Protein AF-A0A1F5YL08-F1 (afdb_monomer_lite)

Secondary structure (DSSP, 8-state):
-EEE-TTT--EEE--GGGGTTS-EEEE-TTT-PEEEEPPP-----------------------------------------------------PPP---PPP-------HHHHHHHHHHHHHHHHHHHHHHHHHHHHHHHHTS-HHHHHHHHHHHHHHHT-TT----TTEEEEEETTT--EEEEETT--PPPTTS-S-PPEEEHHHHHHHHHHHT-

InterPro domains:
  IPR011723 Zinc finger/thioredoxin putative [PF13717] (1-34)
  IPR011723 Zinc finger/thioredoxin putative [TIGR02098] (1-33)

pLDDT: mean 75.77, std 18.95, range [38.88, 97.62]

Radius of gyration: 29.42 Å; chains: 1; bounding box: 61×64×84 Å

Sequence (216 aa):
MVITCQSCGTRFQIRDELLAGGPKRTKCKKCGEILVIKPPESNDTPGGAAKATSGAAAKETVKAAAESADVKSRKTAPTAPAAAEKPAESAGKPAPAEQPAAAADTAATEEDAEDIQAKLEKRRLQMEDEISGRLNKAALETLDFEVLGELAQKIKSIEDNPEFQPEPSTQLFACIKCLAIYSLFTEDPRQCANCPGDVALVKGDDILKQFGMFNR

Foldseek 3Di:
DWDADPPPRDIDDDDCVVCVPAWDWDADPPPRDIDIDGPDPPPPDDDDDDDDDDDDDDDDDDDDDDDDDDDDDDDDDDDDDDDDDDDDDDPDDDDDDPPDDDDDDDPPDPVNVVVVVVVVVVVVVVVVVVVLVVVLVVLVVPDDPVLLVVLLVVVVVLVPDPVDDQDPQWFWWAFSPPRDIDTDGPVDQDDDPVDPDPGDIHTSVVSNVVNVVVVD

Organism: NCBI:txid1817867

Structure (mmCIF, N/CA/C/O backbone):
data_AF-A0A1F5YL08-F1
#
_entry.id   AF-A0A1F5YL08-F1
#
loop_
_atom_site.group_PDB
_atom_site.id
_atom_site.type_symbol
_atom_site.label_atom_id
_atom_site.label_alt_id
_atom_site.label_comp_id
_atom_site.label_asym_id
_atom_site.label_entity_id
_atom_site.label_seq_id
_atom_site.pdbx_PDB_ins_code
_atom_site.Cartn_x
_atom_site.Cartn_y
_atom_site.Cartn_z
_atom_site.occupancy
_atom_site.B_iso_or_equiv
_atom_site.auth_seq_id
_atom_site.auth_comp_id
_atom_site.auth_asym_id
_atom_site.auth_atom_id
_atom_site.pdbx_PDB_model_num
ATOM 1 N N . MET A 1 1 ? -20.960 -30.677 15.231 1.00 85.56 1 MET A N 1
ATOM 2 C CA . MET A 1 1 ? -21.083 -29.385 15.977 1.00 85.56 1 MET A CA 1
ATOM 3 C C . MET A 1 1 ? -21.925 -28.303 15.256 1.00 85.56 1 MET A C 1
ATOM 5 O O . MET A 1 1 ? -22.197 -28.451 14.066 1.00 85.56 1 MET A O 1
ATOM 9 N N . VAL A 1 2 ? -22.337 -27.214 15.939 1.00 90.38 2 VAL A N 1
ATOM 10 C CA . VAL A 1 2 ? -23.077 -26.061 15.350 1.00 90.38 2 VAL A CA 1
ATOM 11 C C . VAL A 1 2 ? -22.198 -24.806 15.339 1.00 90.38 2 VAL A C 1
ATOM 13 O O . VAL A 1 2 ? -21.676 -24.425 16.381 1.00 90.38 2 VAL A O 1
ATOM 16 N N . ILE A 1 3 ? -22.065 -24.145 14.185 1.00 91.06 3 ILE A N 1
ATOM 17 C CA . ILE A 1 3 ? -21.307 -22.888 14.034 1.00 91.06 3 ILE A CA 1
ATOM 18 C C . ILE A 1 3 ? -22.237 -21.772 13.565 1.00 91.06 3 ILE A C 1
ATOM 20 O O . ILE A 1 3 ? -23.113 -21.999 12.727 1.00 91.06 3 ILE A O 1
ATOM 24 N N . THR A 1 4 ? -22.020 -20.560 14.075 1.00 95.00 4 THR A N 1
ATOM 25 C CA . THR A 1 4 ? -22.733 -19.348 13.653 1.00 95.00 4 THR A CA 1
ATOM 26 C C . THR A 1 4 ? -21.809 -18.469 12.809 1.00 95.00 4 THR A C 1
ATOM 28 O O . THR A 1 4 ? -20.672 -18.217 13.198 1.00 95.00 4 THR A O 1
ATOM 31 N N . CYS A 1 5 ? -22.273 -18.004 11.646 1.00 95.62 5 CYS A N 1
ATOM 32 C CA . CYS A 1 5 ? -21.530 -17.029 10.843 1.00 95.62 5 CYS A CA 1
ATOM 33 C C . CYS A 1 5 ? -21.529 -15.657 11.531 1.00 95.62 5 CYS A C 1
ATOM 35 O O . CYS A 1 5 ? -22.599 -15.135 11.836 1.00 95.62 5 CYS A O 1
ATOM 37 N N . GLN A 1 6 ? -20.342 -15.072 11.712 1.00 93.94 6 GLN A N 1
ATOM 38 C CA . GLN A 1 6 ? -20.145 -13.756 12.337 1.00 93.94 6 GLN A CA 1
ATOM 39 C C . GLN A 1 6 ? -20.866 -12.629 11.578 1.00 93.94 6 GLN A C 1
ATOM 41 O O . GLN A 1 6 ? -21.405 -11.718 12.192 1.00 93.94 6 GLN A O 1
ATOM 46 N N . SER A 1 7 ? -20.936 -12.714 10.248 1.00 94.62 7 SER A N 1
ATOM 47 C CA . SER A 1 7 ? -21.435 -11.615 9.411 1.00 94.62 7 SER A CA 1
ATOM 48 C C . SER A 1 7 ? -22.952 -11.584 9.262 1.00 94.62 7 SER A C 1
ATOM 50 O O . SER A 1 7 ? -23.546 -10.518 9.186 1.00 94.62 7 SER A O 1
ATOM 52 N N . CYS A 1 8 ? -23.604 -12.750 9.192 1.00 96.06 8 CYS A N 1
ATOM 53 C CA . CYS A 1 8 ? -25.052 -12.838 8.933 1.00 96.06 8 CYS A CA 1
ATOM 54 C C . CYS A 1 8 ? -25.843 -13.599 10.006 1.00 96.06 8 CYS A C 1
ATOM 56 O O . CYS A 1 8 ? -27.040 -13.830 9.832 1.00 96.06 8 CYS A O 1
ATOM 58 N N . GLY A 1 9 ? -25.185 -14.078 11.066 1.00 95.25 9 GLY A N 1
ATOM 59 C CA . GLY A 1 9 ? -25.823 -14.793 12.177 1.00 95.25 9 GLY A CA 1
ATOM 60 C C . GLY A 1 9 ? -26.428 -16.154 11.816 1.00 95.25 9 GLY A C 1
ATOM 61 O O . GLY A 1 9 ? -27.103 -16.774 12.637 1.00 95.25 9 GLY A O 1
ATOM 62 N N . THR A 1 10 ? -26.222 -16.648 10.593 1.00 96.69 10 THR A N 1
ATOM 63 C CA . THR A 1 10 ? -26.810 -17.925 10.172 1.00 96.69 10 THR A CA 1
ATOM 64 C C . THR A 1 10 ? -26.086 -19.085 10.851 1.00 96.69 10 THR A C 1
ATOM 66 O O . THR A 1 10 ? -24.855 -19.122 10.885 1.00 96.69 10 THR A O 1
ATOM 69 N N . ARG A 1 11 ? -26.864 -20.027 11.394 1.00 95.56 11 ARG A N 1
ATOM 70 C CA . ARG A 1 11 ? -26.374 -21.231 12.075 1.00 95.56 11 ARG A CA 1
ATOM 71 C C . ARG A 1 11 ? -26.322 -22.404 11.101 1.00 95.56 11 ARG A C 1
ATOM 73 O O . ARG A 1 11 ? -27.285 -22.639 10.374 1.00 95.56 11 ARG A O 1
ATOM 80 N N . PHE A 1 12 ? -25.227 -23.157 11.120 1.00 91.94 12 PHE A N 1
ATOM 81 C CA . PHE A 1 12 ? -25.046 -24.351 10.293 1.00 91.94 12 PHE A CA 1
ATOM 82 C C . PHE A 1 12 ? -24.551 -25.513 11.151 1.00 91.94 12 PHE A C 1
ATOM 84 O O . PHE A 1 12 ? -23.697 -25.330 12.020 1.00 91.94 12 PHE A O 1
ATOM 91 N N . GLN A 1 13 ? -25.063 -26.715 10.888 1.00 91.75 13 GLN A N 1
ATOM 92 C CA . GLN A 1 13 ? -24.500 -27.948 11.431 1.00 91.75 13 GLN A CA 1
ATOM 93 C C . GLN A 1 13 ? -23.388 -28.457 10.521 1.00 91.75 13 GLN A C 1
ATOM 95 O O . GLN A 1 13 ? -23.572 -28.590 9.311 1.00 91.75 13 GLN A O 1
ATOM 100 N N . ILE A 1 14 ? -22.246 -28.768 11.123 1.00 88.69 14 ILE A N 1
ATOM 101 C CA . ILE A 1 14 ? -21.106 -29.385 10.451 1.00 88.69 14 ILE A CA 1
ATOM 102 C C . ILE A 1 14 ? -20.873 -30.739 11.105 1.00 88.69 14 ILE A C 1
ATOM 104 O O . ILE A 1 14 ? -20.869 -30.843 12.336 1.00 88.69 14 ILE A O 1
ATOM 108 N N . ARG A 1 15 ? -20.728 -31.774 10.271 1.00 88.44 15 ARG A N 1
ATOM 109 C CA . ARG A 1 15 ? -20.389 -33.121 10.736 1.00 88.44 15 ARG A CA 1
ATOM 110 C C . ARG A 1 15 ? -18.938 -33.127 11.191 1.00 88.44 15 ARG A C 1
ATOM 112 O O . ARG A 1 15 ? -18.078 -32.626 10.470 1.00 88.44 15 ARG A O 1
ATOM 119 N N . ASP A 1 16 ? -18.674 -33.699 12.355 1.00 83.06 16 ASP A N 1
ATOM 120 C CA . ASP A 1 16 ? -17.342 -33.674 12.965 1.00 83.06 16 ASP A CA 1
ATOM 121 C C . ASP A 1 16 ? -16.317 -34.486 12.142 1.00 83.06 16 ASP A C 1
ATOM 123 O O . ASP A 1 16 ? -15.145 -34.129 12.079 1.00 83.06 16 ASP A O 1
ATOM 127 N N . GLU A 1 17 ? -16.783 -35.462 11.356 1.00 83.25 17 GLU A N 1
ATOM 128 C CA . GLU A 1 17 ? -16.001 -36.188 10.338 1.00 83.25 17 GLU A CA 1
ATOM 129 C C . GLU A 1 17 ? -15.316 -35.256 9.324 1.00 83.25 17 GLU A C 1
ATOM 131 O O . GLU A 1 17 ? -14.200 -35.511 8.872 1.00 83.25 17 GLU A O 1
ATOM 136 N N . LEU A 1 18 ? -15.954 -34.130 8.977 1.00 79.81 18 LEU A N 1
ATOM 137 C CA . LEU A 1 18 ? -15.372 -33.156 8.054 1.00 79.81 18 LEU A CA 1
ATOM 138 C C . LEU A 1 18 ? -14.224 -32.373 8.693 1.00 79.81 18 LEU A C 1
ATOM 140 O O . LEU A 1 18 ? -13.496 -31.718 7.957 1.00 79.81 18 LEU A O 1
ATOM 144 N N . LEU A 1 19 ? -14.037 -32.421 10.010 1.00 82.06 19 LEU A N 1
ATOM 145 C CA . LEU A 1 19 ? -13.031 -31.648 10.745 1.00 82.06 19 LEU A CA 1
ATOM 146 C C . LEU A 1 19 ? -11.828 -32.492 11.188 1.00 82.06 19 LEU A C 1
ATOM 148 O O . LEU A 1 19 ? -10.878 -31.943 11.738 1.00 82.06 19 LEU A O 1
ATOM 152 N N . ALA A 1 20 ? -11.825 -33.794 10.886 1.00 75.44 20 ALA A N 1
ATOM 153 C CA . ALA A 1 20 ? -10.812 -34.766 11.307 1.00 75.44 20 ALA A CA 1
ATOM 154 C C . ALA A 1 20 ? -9.418 -34.614 10.643 1.00 75.44 20 ALA A C 1
ATOM 156 O O . ALA A 1 20 ? -8.677 -35.578 10.520 1.00 75.44 20 ALA A O 1
ATOM 157 N N . GLY A 1 21 ? -9.034 -33.417 10.197 1.00 81.38 21 GLY A N 1
ATOM 158 C CA . GLY A 1 21 ? -7.764 -33.176 9.497 1.00 81.38 21 GLY A CA 1
ATOM 159 C C . GLY A 1 21 ? -7.174 -31.790 9.742 1.00 81.38 21 GLY A C 1
ATOM 160 O O . GLY A 1 21 ? -6.443 -31.283 8.897 1.00 81.38 21 GLY A O 1
ATOM 161 N N . GLY A 1 22 ? -7.532 -31.153 10.860 1.00 85.19 22 GLY A N 1
ATOM 162 C CA . GLY A 1 22 ? -7.060 -29.816 11.215 1.00 85.19 22 GLY A CA 1
ATOM 163 C C . GLY A 1 22 ? -7.997 -28.683 10.769 1.00 85.19 22 GLY A C 1
ATOM 164 O O . GLY A 1 22 ? -9.177 -28.913 10.484 1.00 85.19 22 GLY A O 1
ATOM 165 N N . PRO A 1 23 ? -7.508 -27.430 10.762 1.00 85.88 23 PRO A N 1
ATOM 166 C CA . PRO A 1 23 ? -8.339 -26.262 10.509 1.00 85.88 23 PRO A CA 1
ATOM 167 C C . PRO A 1 23 ? -8.852 -26.247 9.065 1.00 85.88 23 PRO A C 1
ATOM 169 O O . PRO A 1 23 ? -8.071 -26.276 8.114 1.00 85.88 23 PRO A O 1
ATOM 172 N N . LYS A 1 24 ? -10.174 -26.143 8.890 1.00 89.31 24 LYS A N 1
ATOM 173 C CA . LYS A 1 24 ? -10.802 -26.051 7.563 1.00 89.31 24 LYS A CA 1
ATOM 174 C C . LYS A 1 24 ? -11.412 -24.684 7.308 1.00 89.31 24 LYS A C 1
ATOM 176 O O . LYS A 1 24 ? -11.990 -24.057 8.193 1.00 89.31 24 LYS A O 1
ATOM 181 N N . ARG A 1 25 ? -11.311 -24.244 6.053 1.00 91.75 25 ARG A N 1
ATOM 182 C CA . ARG A 1 25 ? -11.966 -23.037 5.542 1.00 91.75 25 ARG A CA 1
ATOM 183 C C . ARG A 1 25 ? -13.261 -23.439 4.843 1.00 91.75 25 ARG A C 1
ATOM 185 O O . ARG A 1 25 ? -13.238 -24.290 3.959 1.00 91.75 25 ARG A O 1
ATOM 192 N N . THR A 1 26 ? -14.380 -22.836 5.227 1.00 91.06 26 THR A N 1
ATOM 193 C CA . THR A 1 26 ? -15.681 -23.036 4.567 1.00 91.06 26 THR A CA 1
ATOM 194 C C . THR A 1 26 ? -16.312 -21.697 4.213 1.00 91.06 26 THR A C 1
ATOM 196 O O . THR A 1 26 ? -16.023 -20.695 4.859 1.00 91.06 26 THR A O 1
ATOM 199 N N . LYS A 1 27 ? -17.172 -21.657 3.192 1.00 94.31 27 LYS A N 1
ATOM 200 C CA . LYS A 1 27 ? -17.896 -2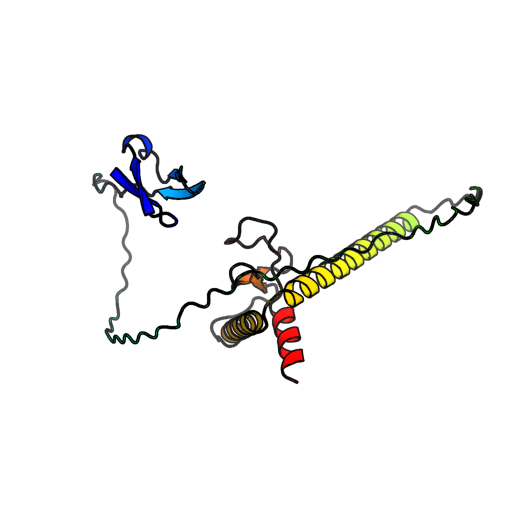0.440 2.796 1.00 94.31 27 LYS A CA 1
ATOM 201 C C . LYS A 1 27 ? -19.325 -20.464 3.329 1.00 94.31 27 LYS A C 1
ATOM 203 O O . LYS A 1 27 ? -20.029 -21.468 3.205 1.00 94.31 27 LYS A O 1
ATOM 208 N N . CYS A 1 28 ? -19.771 -19.345 3.890 1.00 95.62 28 CYS A N 1
ATOM 209 C CA . CYS A 1 28 ? -21.155 -19.159 4.302 1.00 95.62 28 CYS A CA 1
ATOM 210 C C . CYS A 1 28 ? -22.087 -19.207 3.083 1.00 95.62 28 CYS A C 1
ATOM 212 O O . CYS A 1 28 ? -21.929 -18.428 2.146 1.00 95.62 28 CYS A O 1
ATOM 214 N N . LYS A 1 29 ? -23.111 -20.069 3.112 1.00 93.12 29 LYS A N 1
ATOM 215 C CA . LYS A 1 29 ? -24.068 -20.199 1.997 1.00 93.12 29 LYS A CA 1
ATOM 216 C C . LYS A 1 29 ? -24.963 -18.971 1.788 1.00 93.12 29 LYS A C 1
ATOM 218 O O . LYS A 1 29 ? -25.530 -18.839 0.713 1.00 93.12 29 LYS A O 1
ATOM 223 N N . LYS A 1 30 ? -25.121 -18.106 2.800 1.00 95.81 30 LYS A N 1
ATOM 224 C CA . LYS A 1 30 ? -25.952 -16.895 2.691 1.00 95.81 30 LYS A CA 1
ATOM 225 C C . LYS A 1 30 ? -25.180 -15.666 2.219 1.00 95.81 30 LYS A C 1
ATOM 227 O O . LYS A 1 30 ? -25.650 -14.990 1.319 1.00 95.81 30 LYS A O 1
ATOM 232 N N . CYS A 1 31 ? -24.040 -15.359 2.839 1.00 95.56 31 CYS A N 1
ATOM 233 C CA . CYS A 1 31 ? -23.293 -14.124 2.567 1.00 95.56 31 CYS A CA 1
ATOM 234 C C . CYS A 1 31 ? -21.950 -14.338 1.853 1.00 95.56 31 CYS A C 1
ATOM 236 O O . CYS A 1 31 ? -21.297 -13.366 1.503 1.00 95.56 31 CYS A O 1
ATOM 238 N N . GLY A 1 32 ? -21.507 -15.583 1.647 1.00 94.75 32 GLY A N 1
ATOM 239 C CA . GLY A 1 32 ? -20.244 -15.885 0.961 1.00 94.75 32 GLY A CA 1
ATOM 240 C C . GLY A 1 32 ? -18.973 -15.723 1.805 1.00 94.75 32 GLY A C 1
ATOM 241 O O . GLY A 1 32 ? -17.900 -16.100 1.336 1.00 94.75 32 GLY A O 1
ATOM 242 N N . GLU A 1 33 ? -19.082 -15.233 3.043 1.00 94.88 33 GLU A N 1
ATOM 243 C CA . GLU A 1 33 ? -17.955 -15.046 3.970 1.00 94.88 33 GLU A CA 1
ATOM 244 C C . GLU A 1 33 ? -17.159 -16.346 4.187 1.00 94.88 33 GLU A C 1
ATOM 246 O O . GLU A 1 33 ? -17.748 -17.418 4.378 1.00 94.88 33 GLU A O 1
ATOM 251 N N . ILE A 1 34 ? -15.826 -16.254 4.200 1.00 93.88 34 ILE A N 1
ATOM 252 C CA . ILE A 1 34 ? -14.939 -17.388 4.487 1.00 93.88 34 ILE A CA 1
ATOM 253 C C . ILE A 1 34 ? -14.780 -17.529 6.006 1.00 93.88 34 ILE A C 1
ATOM 255 O O . ILE A 1 34 ? -14.220 -16.666 6.673 1.00 93.88 34 ILE A O 1
ATOM 259 N N . LEU A 1 35 ? -15.241 -18.653 6.548 1.00 91.75 35 LEU A N 1
ATOM 260 C CA . LEU A 1 35 ? -15.155 -19.018 7.959 1.00 91.75 35 LEU A CA 1
ATOM 261 C C . LEU A 1 35 ? -13.998 -20.003 8.158 1.00 91.75 35 LEU A C 1
ATOM 263 O O . LEU A 1 35 ? -13.944 -21.047 7.500 1.00 91.75 35 LEU A O 1
ATOM 267 N N . VAL A 1 36 ? -13.087 -19.690 9.082 1.00 91.38 36 VAL A N 1
ATOM 268 C CA . VAL A 1 36 ? -12.010 -20.597 9.503 1.00 91.38 36 VAL A CA 1
ATOM 269 C C . VAL A 1 36 ? -12.472 -21.357 10.739 1.00 91.38 36 VAL A C 1
ATOM 271 O O . VAL A 1 36 ? -12.679 -20.770 11.798 1.00 91.38 36 VAL A O 1
ATOM 274 N N . ILE A 1 37 ? -12.642 -22.666 10.599 1.00 89.69 37 ILE A N 1
ATOM 275 C CA . ILE A 1 37 ? -13.103 -23.541 11.671 1.00 89.69 37 ILE A CA 1
ATOM 276 C C . ILE A 1 37 ? -11.887 -24.244 12.254 1.00 89.69 37 ILE A C 1
ATOM 278 O O . ILE A 1 37 ? -11.258 -25.057 11.575 1.00 89.69 37 ILE A O 1
ATOM 282 N N . LYS A 1 38 ? -11.565 -23.937 13.511 1.00 85.19 38 LYS A N 1
ATOM 283 C CA . LYS A 1 38 ? -10.590 -24.704 14.286 1.00 85.19 38 LYS A CA 1
ATOM 284 C C . LYS A 1 38 ? -11.337 -25.839 14.995 1.00 85.19 38 LYS A C 1
ATOM 286 O O . LYS A 1 38 ? -12.283 -25.533 15.724 1.00 85.19 38 LYS A O 1
ATOM 291 N N . PRO A 1 39 ? -10.991 -27.118 14.754 1.00 79.81 39 PRO A N 1
ATOM 292 C CA . PRO A 1 39 ? -11.549 -28.201 15.550 1.00 79.81 39 PRO A CA 1
ATOM 293 C C . PRO A 1 39 ? -11.208 -27.959 17.029 1.00 79.81 39 PRO A C 1
ATOM 295 O O . PRO A 1 39 ? -10.120 -27.447 17.310 1.00 79.81 39 PRO A O 1
ATOM 298 N N . PRO A 1 40 ? -12.119 -28.268 17.967 1.00 71.62 40 PRO A N 1
ATOM 299 C CA . PRO A 1 40 ? -11.760 -28.275 19.377 1.00 71.62 40 PRO A CA 1
ATOM 300 C C . PRO A 1 40 ? -10.613 -29.270 19.556 1.00 71.62 40 PRO A C 1
ATOM 302 O O . PRO A 1 40 ? -10.689 -30.383 19.036 1.00 71.62 40 PRO A O 1
ATOM 305 N N . GLU A 1 41 ? -9.540 -28.853 20.228 1.00 68.81 41 GLU A N 1
ATOM 306 C CA . GLU A 1 41 ? -8.433 -29.745 20.563 1.00 68.81 41 GLU A CA 1
ATOM 307 C C . GLU A 1 41 ? -9.010 -30.891 21.396 1.00 68.81 41 GLU A C 1
ATOM 309 O O . GLU A 1 41 ? -9.398 -30.711 22.553 1.00 68.81 41 GLU A O 1
ATOM 314 N N . SER A 1 42 ? -9.163 -32.060 20.775 1.00 61.22 42 SER A N 1
ATOM 315 C CA . SER A 1 42 ? -9.524 -33.280 21.477 1.00 61.22 42 SER A CA 1
ATOM 316 C C . SER A 1 42 ? -8.371 -33.586 22.423 1.00 61.22 42 SER A C 1
ATOM 318 O O . SER A 1 42 ? -7.331 -34.080 21.994 1.00 61.22 42 SER A O 1
ATOM 320 N N . ASN A 1 43 ? -8.553 -33.249 23.699 1.00 56.38 43 ASN A N 1
ATOM 321 C CA . ASN A 1 43 ? -7.610 -33.450 24.805 1.00 56.38 43 ASN A CA 1
ATOM 322 C C . ASN A 1 43 ? -7.357 -34.937 25.142 1.00 56.38 43 ASN A C 1
ATOM 324 O O . ASN A 1 43 ? -6.874 -35.264 26.222 1.00 56.38 43 ASN A O 1
ATOM 328 N N . ASP A 1 44 ? -7.645 -35.853 24.222 1.00 56.94 44 ASP A N 1
ATOM 329 C CA . ASP A 1 44 ? -7.528 -37.293 24.408 1.00 56.94 44 ASP A CA 1
ATOM 330 C C . ASP A 1 44 ? -6.318 -37.838 23.645 1.00 56.94 44 ASP A C 1
ATOM 332 O O . ASP A 1 44 ? -6.441 -38.625 22.711 1.00 56.94 44 ASP A O 1
ATOM 336 N N . THR A 1 45 ? -5.111 -37.424 24.036 1.00 48.50 45 THR A N 1
ATOM 337 C CA . THR A 1 45 ? -3.925 -38.289 23.911 1.00 48.50 45 THR A CA 1
ATOM 338 C C . THR A 1 45 ? -2.903 -37.936 25.000 1.00 48.50 45 THR A C 1
ATOM 340 O O . THR A 1 45 ? -2.130 -36.990 24.843 1.00 48.50 45 THR A O 1
ATOM 343 N N . PRO A 1 46 ? -2.850 -38.684 26.117 1.00 50.50 46 PRO A N 1
ATOM 344 C CA . PRO A 1 46 ? -1.741 -38.604 27.051 1.00 50.50 46 PRO A CA 1
ATOM 345 C C . PRO A 1 46 ? -0.593 -39.447 26.489 1.00 50.50 46 PRO A C 1
ATOM 347 O O . PRO A 1 46 ? -0.623 -40.673 26.546 1.00 50.50 46 PRO A O 1
ATOM 350 N N . GLY A 1 47 ? 0.429 -38.810 25.925 1.00 50.88 47 GLY A N 1
ATOM 351 C CA . GLY A 1 47 ? 1.611 -39.552 25.499 1.00 50.88 47 GLY A CA 1
ATOM 352 C C . GLY A 1 47 ? 2.634 -38.713 24.760 1.00 50.88 47 GLY A C 1
ATOM 353 O O . GLY A 1 47 ? 2.533 -38.546 23.552 1.00 50.88 47 GLY A O 1
ATOM 354 N N . GLY A 1 48 ? 3.659 -38.252 25.478 1.00 45.94 48 GLY A N 1
ATOM 355 C CA . GLY A 1 48 ? 4.901 -37.799 24.851 1.00 45.94 48 GLY A CA 1
ATOM 356 C C . GLY A 1 48 ? 5.479 -36.535 25.462 1.00 45.94 48 GLY A C 1
ATOM 357 O O . GLY A 1 48 ? 5.342 -35.449 24.917 1.00 45.94 48 GLY A O 1
ATOM 358 N N . ALA A 1 49 ? 6.141 -36.705 26.602 1.00 47.72 49 ALA A N 1
ATOM 359 C CA . ALA A 1 49 ? 7.000 -35.724 27.246 1.00 47.72 49 ALA A CA 1
ATOM 360 C C . ALA A 1 49 ? 7.990 -35.042 26.279 1.00 47.72 49 ALA A C 1
ATOM 362 O O . ALA A 1 49 ? 8.637 -35.723 25.490 1.00 47.72 49 ALA A O 1
ATOM 363 N N . ALA A 1 50 ? 8.227 -33.737 26.451 1.00 45.97 50 ALA A N 1
ATOM 364 C CA . ALA A 1 50 ? 9.483 -33.263 27.040 1.00 45.97 50 ALA A CA 1
ATOM 365 C C . ALA A 1 50 ? 9.580 -31.728 27.110 1.00 45.97 50 ALA A C 1
ATOM 367 O O . ALA A 1 50 ? 9.473 -31.017 26.120 1.00 45.97 50 ALA A O 1
ATOM 368 N N . LYS A 1 51 ? 9.981 -31.305 28.313 1.00 43.34 51 LYS A N 1
ATOM 369 C CA . LYS A 1 51 ? 10.809 -30.141 28.656 1.00 43.34 51 LYS A CA 1
ATOM 370 C C . LYS A 1 51 ? 10.147 -28.767 28.807 1.00 43.34 51 LYS A C 1
ATOM 372 O O . LYS A 1 51 ? 10.129 -27.915 27.930 1.00 43.34 51 LYS A O 1
ATOM 377 N N . ALA A 1 52 ? 9.747 -28.561 30.060 1.00 47.12 52 ALA A N 1
ATOM 378 C CA . ALA A 1 52 ? 9.669 -27.289 30.753 1.00 47.12 52 ALA A CA 1
ATOM 379 C C . ALA A 1 52 ? 10.921 -26.414 30.570 1.00 47.12 52 ALA A C 1
ATOM 381 O O . ALA A 1 52 ? 12.044 -26.910 30.646 1.00 47.12 52 ALA A O 1
ATOM 382 N N . THR A 1 53 ? 10.717 -25.097 30.496 1.00 47.22 53 THR A N 1
ATOM 383 C CA . THR A 1 53 ? 11.487 -24.160 31.327 1.00 47.22 53 THR A CA 1
ATOM 384 C C . THR A 1 53 ? 10.560 -23.038 31.792 1.00 47.22 53 THR A C 1
ATOM 386 O O . THR A 1 53 ? 9.864 -22.416 30.994 1.00 47.22 53 THR A O 1
ATOM 389 N N . SER A 1 54 ? 10.510 -22.871 33.109 1.00 45.97 54 SER A N 1
ATOM 390 C CA . SER A 1 54 ? 9.678 -21.941 33.869 1.00 45.97 54 SER A CA 1
ATOM 391 C C . SER A 1 54 ? 10.313 -20.554 33.987 1.00 45.97 54 SER A C 1
ATOM 393 O O . SER A 1 54 ? 11.533 -20.432 34.005 1.00 45.97 54 SER A O 1
ATOM 395 N N . GLY A 1 55 ? 9.467 -19.546 34.206 1.00 41.16 55 GLY A N 1
ATOM 396 C CA . GLY A 1 55 ? 9.816 -18.220 34.733 1.00 41.16 55 GLY A CA 1
ATOM 397 C C . GLY A 1 55 ? 8.604 -17.284 34.638 1.00 41.16 55 GLY A C 1
ATOM 398 O O . GLY A 1 55 ? 8.440 -16.606 33.636 1.00 41.16 55 GLY A O 1
ATOM 399 N N . ALA A 1 56 ? 7.572 -17.457 35.475 1.00 40.72 56 ALA A N 1
ATOM 400 C CA . ALA A 1 56 ? 7.363 -16.717 36.736 1.00 40.72 56 ALA A CA 1
ATOM 401 C C . ALA A 1 56 ? 7.326 -15.184 36.516 1.00 40.72 56 ALA A C 1
ATOM 403 O O . ALA A 1 56 ? 8.363 -14.551 36.404 1.00 40.72 56 ALA A O 1
ATOM 404 N N . ALA A 1 57 ? 6.162 -14.594 36.227 1.00 47.31 57 ALA A N 1
ATOM 405 C CA . ALA A 1 57 ? 5.113 -14.159 37.166 1.00 47.31 57 ALA A CA 1
ATOM 406 C C . ALA A 1 57 ? 5.375 -12.788 37.822 1.00 47.31 57 ALA A C 1
ATOM 408 O O . ALA A 1 57 ? 6.164 -12.681 38.752 1.00 47.31 57 ALA A O 1
ATOM 409 N N . ALA A 1 58 ? 4.577 -11.789 37.433 1.00 43.62 58 ALA A N 1
ATOM 410 C CA . ALA A 1 58 ? 4.114 -10.732 38.328 1.00 43.62 58 ALA A CA 1
ATOM 411 C C . ALA A 1 58 ? 2.701 -10.298 37.906 1.00 43.62 58 ALA A C 1
ATOM 413 O O . ALA A 1 58 ? 2.454 -9.927 36.762 1.00 43.62 58 ALA A O 1
ATOM 414 N N . LYS A 1 59 ? 1.769 -10.443 38.850 1.00 44.66 59 LYS A N 1
ATOM 415 C CA . LYS A 1 59 ? 0.391 -9.950 38.816 1.00 44.66 59 LYS A CA 1
ATOM 416 C C . LYS A 1 59 ? 0.401 -8.427 38.949 1.00 44.66 59 LYS A C 1
ATOM 418 O O . LYS A 1 59 ? 1.136 -7.942 39.796 1.00 44.66 59 LYS A O 1
ATOM 423 N N . GLU A 1 60 ? -0.533 -7.732 38.307 1.00 41.72 60 GLU A N 1
ATOM 424 C CA . GLU A 1 60 ? -1.418 -6.824 39.046 1.00 41.72 60 GLU A CA 1
ATOM 425 C C . GLU A 1 60 ? -2.698 -6.518 38.267 1.00 41.72 60 GLU A C 1
ATOM 427 O O . GLU A 1 60 ? -2.825 -6.792 37.077 1.00 41.72 60 GLU A O 1
ATOM 432 N N . THR A 1 61 ? -3.700 -6.072 39.009 1.00 44.31 61 THR A N 1
ATOM 433 C CA . THR A 1 61 ? -5.118 -6.353 38.801 1.00 44.31 61 THR A CA 1
ATOM 434 C C . THR A 1 61 ? -5.898 -5.040 38.795 1.00 44.31 61 THR A C 1
ATOM 436 O O . THR A 1 61 ? -5.588 -4.151 39.575 1.00 44.31 61 THR A O 1
ATOM 439 N N . VAL A 1 62 ? -6.992 -5.026 38.023 1.00 44.66 62 VAL A N 1
ATOM 440 C CA . VAL A 1 62 ? -8.177 -4.137 38.081 1.00 44.66 62 VAL A CA 1
ATOM 441 C C . VAL A 1 62 ? -7.976 -2.640 37.781 1.00 44.66 62 VAL A C 1
ATOM 443 O O . VAL A 1 62 ? -7.364 -1.923 38.558 1.00 44.66 62 VAL A O 1
ATOM 446 N N . LYS A 1 63 ? -8.717 -2.112 36.791 1.00 44.44 63 LYS A N 1
ATOM 447 C CA . LYS A 1 63 ? -9.964 -1.364 37.062 1.00 44.44 63 LYS A CA 1
ATOM 448 C C . LYS A 1 63 ? -10.791 -1.121 35.795 1.00 44.44 63 LYS A C 1
ATOM 450 O O . LYS A 1 63 ? -10.278 -0.723 34.760 1.00 44.44 63 LYS A O 1
ATOM 455 N N . ALA A 1 64 ? -12.087 -1.377 35.932 1.00 40.41 64 ALA A N 1
ATOM 456 C CA . ALA A 1 64 ? -13.139 -1.149 34.956 1.00 40.41 64 ALA A CA 1
ATOM 457 C C . ALA A 1 64 ? -13.655 0.302 34.976 1.00 40.41 64 ALA A C 1
ATOM 459 O O . ALA A 1 64 ? -13.779 0.886 36.052 1.00 40.41 64 ALA A O 1
ATOM 460 N N . ALA A 1 65 ? -14.024 0.806 33.798 1.00 39.78 65 ALA A N 1
ATOM 461 C CA . ALA A 1 65 ? -15.125 1.737 33.498 1.00 39.78 65 ALA A CA 1
ATOM 462 C C . ALA A 1 65 ? -15.175 1.803 31.954 1.00 39.78 65 ALA A C 1
ATOM 464 O O . ALA A 1 65 ? -14.185 2.177 31.342 1.00 39.78 65 ALA A O 1
ATOM 465 N N . ALA A 1 66 ? -16.142 1.249 31.218 1.00 41.91 66 ALA A N 1
ATOM 466 C CA . ALA A 1 66 ? -17.588 1.444 31.279 1.00 41.91 66 ALA A CA 1
ATOM 467 C C . ALA A 1 66 ? -17.960 2.929 31.275 1.00 41.91 66 ALA A C 1
ATOM 469 O O . ALA A 1 66 ? -18.299 3.474 32.316 1.00 41.91 66 ALA A O 1
ATOM 470 N N . GLU A 1 67 ? -17.946 3.550 30.096 1.00 40.88 67 GLU A N 1
ATOM 471 C CA . GLU A 1 67 ? -18.956 4.557 29.793 1.00 40.88 67 GLU A CA 1
ATOM 472 C C . GLU A 1 67 ? -19.339 4.512 28.314 1.00 40.88 67 GLU A C 1
ATOM 474 O O . GLU A 1 67 ? -18.506 4.433 27.411 1.00 40.88 67 GLU A O 1
ATOM 479 N N . SER A 1 68 ? -20.649 4.460 28.123 1.00 38.88 68 SER A N 1
ATOM 480 C CA . SER A 1 68 ? -21.367 4.296 26.875 1.00 38.88 68 SER A CA 1
ATOM 481 C C . SER A 1 68 ? -21.884 5.664 26.439 1.00 38.88 68 SER A C 1
ATOM 483 O O . SER A 1 68 ? -22.573 6.321 27.211 1.00 38.88 68 SER A O 1
ATOM 485 N N . ALA A 1 69 ? -21.636 6.051 25.192 1.00 46.84 69 ALA A N 1
ATOM 486 C CA . ALA A 1 69 ? -22.401 7.077 24.482 1.00 46.84 69 ALA A CA 1
ATOM 487 C C . ALA A 1 69 ? -22.412 6.658 23.004 1.00 46.84 69 ALA A C 1
ATOM 489 O O . ALA A 1 69 ? -21.386 6.662 22.335 1.00 46.84 69 ALA A O 1
ATOM 490 N N . ASP A 1 70 ? -23.455 5.981 22.527 1.00 45.97 70 ASP A N 1
ATOM 491 C CA . ASP A 1 70 ? -24.690 6.589 22.010 1.00 45.97 70 ASP A CA 1
ATOM 492 C C . ASP A 1 70 ? -24.421 7.787 21.083 1.00 45.97 70 ASP A C 1
ATOM 494 O O . ASP A 1 70 ? -24.554 8.947 21.460 1.00 45.97 70 ASP A O 1
ATOM 498 N N . VAL A 1 71 ? -24.044 7.493 19.834 1.00 44.34 71 VAL A N 1
ATOM 499 C CA . VAL A 1 71 ? -24.211 8.426 18.711 1.00 44.34 71 VAL A CA 1
ATOM 500 C C . VAL A 1 71 ? -24.940 7.706 17.580 1.00 44.34 71 VAL A C 1
ATOM 502 O O . VAL A 1 71 ? -24.379 7.159 16.637 1.00 44.34 71 VAL A O 1
ATOM 505 N N . LYS A 1 72 ? -26.260 7.666 17.753 1.00 56.16 72 LYS A N 1
ATOM 506 C CA . LYS A 1 72 ? -27.269 8.092 16.779 1.00 56.16 72 LYS A CA 1
ATOM 507 C C . LYS A 1 72 ? -26.912 7.949 15.290 1.00 56.16 72 LYS A C 1
ATOM 509 O O . LYS A 1 72 ? -26.286 8.808 14.677 1.00 56.16 72 LYS A O 1
ATOM 514 N N . SER A 1 73 ? -27.509 6.910 14.705 1.00 44.59 73 SER A N 1
ATOM 515 C CA . SER A 1 73 ? -27.964 6.814 13.312 1.00 44.59 73 SER A CA 1
ATOM 516 C C . SER A 1 73 ? -28.075 8.160 12.575 1.00 44.59 73 SER A C 1
ATOM 518 O O . SER A 1 73 ? -29.004 8.934 12.822 1.00 44.59 73 SER A O 1
ATOM 520 N N . ARG A 1 74 ? -27.221 8.380 11.569 1.00 42.88 74 ARG A N 1
ATOM 521 C CA . ARG A 1 74 ? -27.552 9.224 10.413 1.00 42.88 74 ARG A CA 1
ATOM 522 C C . ARG A 1 74 ? -27.693 8.349 9.176 1.00 42.88 74 ARG A C 1
ATOM 524 O O . ARG A 1 74 ? -26.736 7.970 8.515 1.00 42.88 74 ARG A O 1
ATOM 531 N N . LYS A 1 75 ? -28.956 8.036 8.898 1.00 52.69 75 LYS A N 1
ATOM 532 C CA . LYS A 1 75 ? -29.464 7.624 7.596 1.00 52.69 75 LYS A CA 1
ATOM 533 C C . LYS A 1 75 ? -29.382 8.841 6.674 1.00 52.69 75 LYS A C 1
ATOM 535 O O . LYS A 1 75 ? -30.210 9.740 6.789 1.00 52.69 75 LYS A O 1
ATOM 540 N N . THR A 1 76 ? -28.415 8.855 5.766 1.00 43.53 76 THR A N 1
ATOM 541 C CA . THR A 1 76 ? -28.391 9.797 4.641 1.00 43.53 76 THR A CA 1
ATOM 542 C C . THR A 1 76 ? -28.381 8.991 3.356 1.00 43.53 76 THR A C 1
ATOM 544 O O . THR A 1 76 ? -27.483 8.193 3.104 1.00 43.53 76 THR A O 1
ATOM 547 N N . ALA A 1 77 ? -29.473 9.135 2.611 1.00 48.56 77 ALA A N 1
ATOM 548 C CA . ALA A 1 77 ? -29.679 8.550 1.301 1.00 48.56 77 ALA A CA 1
ATOM 549 C C . ALA A 1 77 ? -28.705 9.158 0.270 1.00 48.56 77 ALA A C 1
ATOM 551 O O . ALA A 1 77 ? -28.259 10.292 0.455 1.00 48.56 77 ALA A O 1
ATOM 552 N N . PRO A 1 78 ? -28.399 8.434 -0.819 1.00 48.84 78 PRO A N 1
ATOM 553 C CA . PRO A 1 78 ? -27.561 8.935 -1.898 1.00 48.84 78 PRO A CA 1
ATOM 554 C C . PRO A 1 78 ? -28.333 9.947 -2.751 1.00 48.84 78 PRO A C 1
ATOM 556 O O . PRO A 1 78 ? -29.374 9.623 -3.326 1.00 48.84 78 PRO A O 1
ATOM 559 N N . THR A 1 79 ? -27.802 11.161 -2.866 1.00 49.06 79 THR A N 1
ATOM 560 C CA . THR A 1 79 ? -28.254 12.139 -3.858 1.00 49.06 79 THR A CA 1
ATOM 561 C C . THR A 1 79 ? -27.400 11.975 -5.107 1.00 49.06 79 THR A C 1
ATOM 563 O O . THR A 1 79 ? -26.256 12.417 -5.157 1.00 49.06 79 THR A O 1
ATOM 566 N N . ALA A 1 80 ? -27.965 11.320 -6.117 1.00 50.34 80 ALA A N 1
ATOM 567 C CA . ALA A 1 80 ? -27.505 11.449 -7.490 1.00 50.34 80 ALA A CA 1
ATOM 568 C C . ALA A 1 80 ? -27.862 12.847 -8.017 1.00 50.34 80 ALA A C 1
ATOM 570 O O . ALA A 1 80 ? -28.979 13.316 -7.785 1.00 50.34 80 ALA A O 1
ATOM 571 N N . PRO A 1 81 ? -26.977 13.470 -8.801 1.00 55.00 81 PRO A N 1
ATOM 572 C CA . PRO A 1 81 ? -27.443 14.237 -9.942 1.00 55.00 81 PRO A CA 1
ATOM 573 C C . PRO A 1 81 ? -27.028 13.560 -11.247 1.00 55.00 81 PRO A C 1
ATOM 575 O O . PRO A 1 81 ? -25.855 13.357 -11.551 1.00 55.00 81 PRO A O 1
ATOM 578 N N . ALA A 1 82 ? -28.056 13.224 -12.018 1.00 49.19 82 ALA A N 1
ATOM 579 C CA . ALA A 1 82 ? -27.979 13.015 -13.447 1.00 49.19 82 ALA A CA 1
ATOM 580 C C . ALA A 1 82 ? -27.862 14.376 -14.156 1.00 49.19 82 ALA A C 1
ATOM 582 O O . ALA A 1 82 ? -28.695 15.248 -13.926 1.00 49.19 82 ALA A O 1
ATOM 583 N N . ALA A 1 83 ? -26.872 14.521 -15.033 1.00 47.62 83 ALA A N 1
ATOM 584 C CA . ALA A 1 83 ? -26.868 15.384 -16.221 1.00 47.62 83 ALA A CA 1
ATOM 585 C C . ALA A 1 83 ? -25.612 14.980 -17.019 1.00 47.62 83 ALA A C 1
ATOM 587 O O . ALA A 1 83 ? -24.501 15.134 -16.532 1.00 47.62 83 ALA A O 1
ATOM 588 N N . ALA A 1 84 ? -25.695 14.190 -18.089 1.00 51.06 84 ALA A N 1
ATOM 589 C CA . ALA A 1 84 ? -26.162 14.586 -19.414 1.00 51.06 84 ALA A CA 1
ATOM 590 C C . ALA A 1 84 ? -25.455 15.850 -19.925 1.00 51.06 84 ALA A C 1
ATOM 592 O O . ALA A 1 84 ? -25.990 16.937 -19.782 1.00 51.06 84 ALA A O 1
ATOM 593 N N . GLU A 1 85 ? -24.319 15.675 -20.602 1.00 44.66 85 GLU A N 1
ATOM 594 C CA . GLU A 1 85 ? -24.045 16.413 -21.833 1.00 44.66 85 GLU A CA 1
ATOM 595 C C . GLU A 1 85 ? -23.214 15.557 -22.797 1.00 44.66 85 GLU A C 1
ATOM 597 O O . GLU A 1 85 ? -22.414 14.706 -22.409 1.00 44.66 85 GLU A O 1
ATOM 602 N N . LYS A 1 86 ? -23.558 15.710 -24.071 1.00 50.12 86 LYS A N 1
ATOM 603 C CA . LYS A 1 86 ? -23.191 14.893 -25.231 1.00 50.12 86 LYS A CA 1
ATOM 604 C C . LYS A 1 86 ? -22.223 15.737 -26.113 1.00 50.12 86 LYS A C 1
ATOM 606 O O . LYS A 1 86 ? -21.733 16.753 -25.641 1.00 50.12 86 LYS A O 1
ATOM 611 N N . PRO A 1 87 ? -21.869 15.324 -27.341 1.00 59.56 87 PRO A N 1
ATOM 612 C CA . PRO A 1 87 ? -20.498 15.144 -27.818 1.00 59.56 87 PRO A CA 1
ATOM 613 C C . PRO A 1 87 ? -19.915 16.321 -28.634 1.00 59.56 87 PRO A C 1
ATOM 615 O O . PRO A 1 87 ? -20.648 17.075 -29.265 1.00 59.56 87 PRO A O 1
ATOM 618 N N . ALA A 1 88 ? -18.585 16.377 -28.736 1.00 47.12 88 ALA A N 1
ATOM 619 C CA . ALA A 1 88 ? -17.851 16.986 -29.854 1.00 47.12 88 ALA A CA 1
ATOM 620 C C . ALA A 1 88 ? -16.517 16.225 -29.967 1.00 47.12 88 ALA A C 1
ATOM 622 O O . ALA A 1 88 ? -15.685 16.277 -29.069 1.00 47.12 88 ALA A O 1
ATOM 623 N N . GLU A 1 89 ? -16.369 15.262 -30.874 1.00 50.75 89 GLU A N 1
ATOM 624 C CA . GLU A 1 89 ? -16.045 15.481 -32.288 1.00 50.75 89 GLU A CA 1
ATOM 625 C C . GLU A 1 89 ? -14.930 16.522 -32.470 1.00 50.75 89 GLU A C 1
ATOM 627 O O . GLU A 1 89 ? -15.166 17.717 -32.598 1.00 50.75 89 GLU A O 1
ATOM 632 N N . SER A 1 90 ? -13.690 16.037 -32.495 1.00 51.56 90 SER A N 1
ATOM 633 C CA . SER A 1 90 ? -12.629 16.678 -33.262 1.00 51.56 90 SER A CA 1
ATOM 634 C C . SER A 1 90 ? -11.762 15.581 -33.861 1.00 51.56 90 SER A C 1
ATOM 636 O O . SER A 1 90 ? -10.862 15.025 -33.230 1.00 51.56 90 SER A O 1
ATOM 638 N N . ALA A 1 91 ? -12.122 15.206 -35.087 1.00 52.22 91 ALA A N 1
ATOM 639 C CA . ALA A 1 91 ? -11.311 14.384 -35.961 1.00 52.22 91 ALA A CA 1
ATOM 640 C C . ALA A 1 91 ? -10.053 15.179 -36.345 1.00 52.22 91 ALA A C 1
ATOM 642 O O . ALA A 1 91 ? -10.024 15.920 -37.328 1.00 52.22 91 ALA A O 1
ATOM 643 N N . GLY A 1 92 ? -9.003 15.029 -35.539 1.00 52.44 92 GLY A N 1
ATOM 644 C CA . GLY A 1 92 ? -7.652 15.437 -35.889 1.00 52.44 92 GLY A CA 1
ATOM 645 C C . GLY A 1 92 ? -7.125 14.553 -37.015 1.00 52.44 92 GLY A C 1
ATOM 646 O O . GLY A 1 92 ? -6.739 13.408 -36.801 1.00 52.44 92 GLY A O 1
ATOM 647 N N . LYS A 1 93 ? -7.147 15.099 -38.228 1.00 62.06 93 LYS A N 1
ATOM 648 C CA . LYS A 1 93 ? -6.491 14.601 -39.440 1.00 62.06 93 LYS A CA 1
ATOM 649 C C . LYS A 1 93 ? -5.069 14.085 -39.125 1.00 62.06 93 LYS A C 1
ATOM 651 O O . LYS A 1 93 ? -4.250 14.892 -38.681 1.00 62.06 93 LYS A O 1
ATOM 656 N N . PRO A 1 94 ? -4.729 12.803 -39.364 1.00 54.53 94 PRO A N 1
ATOM 657 C CA . PRO A 1 94 ? -3.345 12.361 -39.271 1.00 54.53 94 PRO A CA 1
ATOM 658 C C . PRO A 1 94 ? -2.550 13.023 -40.401 1.00 54.53 94 PRO A C 1
ATOM 660 O O . PRO A 1 94 ? -2.853 12.851 -41.584 1.00 54.53 94 PRO A O 1
ATOM 663 N N . ALA A 1 95 ? -1.569 13.840 -40.022 1.00 59.62 95 ALA A N 1
ATOM 664 C CA . ALA A 1 95 ? -0.555 14.326 -40.941 1.00 59.62 95 ALA A CA 1
ATOM 665 C C . ALA A 1 95 ? 0.217 13.120 -41.515 1.00 59.62 95 ALA A C 1
ATOM 667 O O . ALA A 1 95 ? 0.452 12.150 -40.788 1.00 59.62 95 ALA A O 1
ATOM 668 N N . PRO A 1 96 ? 0.570 13.142 -42.811 1.00 59.69 96 PRO A N 1
ATOM 669 C CA . PRO A 1 96 ? 1.278 12.046 -43.451 1.00 59.69 96 PRO A CA 1
ATOM 670 C C . PRO A 1 96 ? 2.626 11.816 -42.772 1.00 59.69 96 PRO A C 1
ATOM 672 O O . PRO A 1 96 ? 3.386 12.749 -42.523 1.00 59.69 96 PRO A O 1
ATOM 675 N N . ALA A 1 97 ? 2.879 10.544 -42.475 1.00 57.03 97 ALA A N 1
ATOM 676 C CA . ALA A 1 97 ? 4.144 10.035 -41.998 1.00 57.03 97 ALA A CA 1
ATOM 677 C C . ALA A 1 97 ? 5.250 10.396 -42.996 1.00 57.03 97 ALA A C 1
ATOM 679 O O . ALA A 1 97 ? 5.389 9.770 -44.047 1.00 57.03 97 ALA A O 1
ATOM 680 N N . GLU A 1 98 ? 6.042 11.405 -42.654 1.00 53.59 98 GLU A N 1
ATOM 681 C CA . GLU A 1 98 ? 7.369 11.580 -43.219 1.00 53.59 98 GLU A CA 1
ATOM 682 C C . GLU A 1 98 ? 8.237 10.485 -42.587 1.00 53.59 98 GLU A C 1
ATOM 684 O O . GLU A 1 98 ? 8.676 10.588 -41.445 1.00 53.59 98 GLU A O 1
ATOM 689 N N . GLN A 1 99 ? 8.364 9.361 -43.295 1.00 61.56 99 GLN A N 1
ATOM 690 C CA . GLN A 1 99 ? 9.389 8.358 -43.028 1.00 61.56 99 GLN A CA 1
ATOM 691 C C . GLN A 1 99 ? 10.752 8.999 -43.319 1.00 61.56 99 GLN A C 1
ATOM 693 O O . GLN A 1 99 ? 11.041 9.254 -44.492 1.00 61.56 99 GLN A O 1
ATOM 698 N N . PRO A 1 100 ? 11.628 9.229 -42.324 1.00 61.03 100 PRO A N 1
ATOM 699 C CA . PRO A 1 100 ? 13.029 9.439 -42.628 1.00 61.03 100 PRO A CA 1
ATOM 700 C C . PRO A 1 100 ? 13.591 8.118 -43.157 1.00 61.03 100 PRO A C 1
ATOM 702 O O . PRO A 1 100 ? 13.596 7.092 -42.473 1.00 61.03 100 PRO A O 1
ATOM 705 N N . ALA A 1 101 ? 14.009 8.153 -44.420 1.00 52.31 101 ALA A N 1
ATOM 706 C CA . ALA A 1 101 ? 14.717 7.075 -45.077 1.00 52.31 101 ALA A CA 1
ATOM 707 C C . ALA A 1 101 ? 15.959 6.701 -44.258 1.00 52.31 101 ALA A C 1
ATOM 709 O O . ALA A 1 101 ? 16.838 7.524 -44.000 1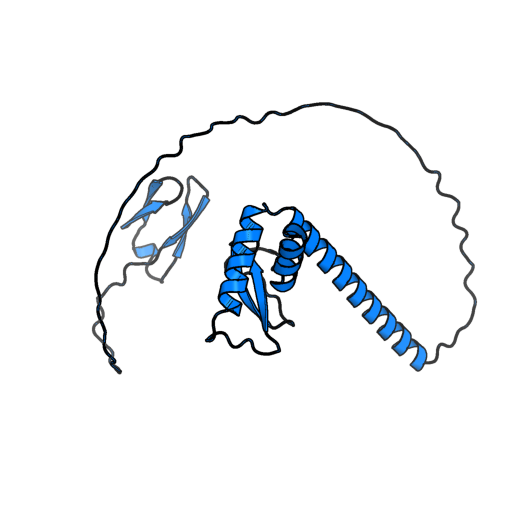.00 52.31 101 ALA A O 1
ATOM 710 N N . ALA A 1 102 ? 15.997 5.438 -43.848 1.00 59.47 102 ALA A N 1
ATOM 711 C CA . ALA A 1 102 ? 17.156 4.788 -43.279 1.00 59.47 102 ALA A CA 1
ATOM 712 C C . ALA A 1 102 ? 18.279 4.721 -44.320 1.00 59.47 102 ALA A C 1
ATOM 714 O O . ALA A 1 102 ? 18.068 4.185 -45.405 1.00 59.47 102 ALA A O 1
ATOM 715 N N . ALA A 1 103 ? 19.454 5.236 -43.967 1.00 57.00 103 ALA A N 1
ATOM 716 C CA . ALA A 1 103 ? 20.760 4.704 -44.358 1.00 57.00 103 ALA A CA 1
ATOM 717 C C . ALA A 1 103 ? 21.844 5.602 -43.752 1.00 57.00 103 ALA A C 1
ATOM 719 O O . ALA A 1 103 ? 22.292 6.565 -44.368 1.00 57.00 103 ALA A O 1
ATOM 720 N N . ALA A 1 104 ? 22.260 5.291 -42.530 1.00 51.25 104 ALA A N 1
ATOM 721 C CA . ALA A 1 104 ? 23.576 5.687 -42.060 1.00 51.25 104 ALA A CA 1
ATOM 722 C C . ALA A 1 104 ? 24.145 4.516 -41.265 1.00 51.25 104 ALA A C 1
ATOM 724 O O . ALA A 1 104 ? 23.720 4.240 -40.146 1.00 51.25 104 ALA A O 1
ATOM 725 N N . ASP A 1 105 ? 25.053 3.802 -41.927 1.00 55.25 105 ASP A N 1
ATOM 726 C CA . ASP A 1 105 ? 26.084 2.959 -41.341 1.00 55.25 105 ASP A CA 1
ATOM 727 C C . ASP A 1 105 ? 26.621 3.573 -40.043 1.00 55.25 105 ASP A C 1
ATOM 729 O O . ASP A 1 105 ? 27.368 4.552 -40.061 1.00 55.25 105 ASP A O 1
ATOM 733 N N . THR A 1 106 ? 26.281 2.969 -38.911 1.00 54.88 106 THR A N 1
ATOM 734 C CA . THR A 1 106 ? 27.091 3.089 -37.701 1.00 54.88 106 THR A CA 1
ATOM 735 C C . THR A 1 106 ? 27.450 1.689 -37.260 1.00 54.88 106 THR A C 1
ATOM 737 O O . THR A 1 106 ? 26.640 0.988 -36.652 1.00 54.88 106 THR A O 1
ATOM 740 N N . ALA A 1 107 ? 28.681 1.294 -37.587 1.00 59.62 107 ALA A N 1
ATOM 741 C CA . ALA A 1 107 ? 29.426 0.307 -36.828 1.00 59.62 107 ALA A CA 1
ATOM 742 C C . ALA A 1 107 ? 29.574 0.853 -35.399 1.00 59.62 107 ALA A C 1
ATOM 744 O O . ALA A 1 107 ? 30.570 1.486 -35.063 1.00 59.62 107 ALA A O 1
ATOM 745 N N . ALA A 1 108 ? 28.512 0.706 -34.608 1.00 60.66 108 ALA A N 1
ATOM 746 C CA . ALA A 1 108 ? 28.543 0.932 -33.178 1.00 60.66 108 ALA A CA 1
ATOM 747 C C . ALA A 1 108 ? 29.488 -0.121 -32.605 1.00 60.66 108 ALA A C 1
ATOM 749 O O . ALA A 1 108 ? 29.261 -1.324 -32.758 1.00 60.66 108 ALA A O 1
ATOM 750 N N . THR A 1 109 ? 30.592 0.347 -32.043 1.00 69.25 109 THR A N 1
ATOM 751 C CA . THR A 1 109 ? 31.534 -0.485 -31.309 1.00 69.25 109 THR A CA 1
ATOM 752 C C . THR A 1 109 ? 30.812 -1.150 -30.136 1.00 69.25 109 THR A C 1
ATOM 754 O O . THR A 1 109 ? 29.862 -0.589 -29.598 1.00 69.25 109 THR A O 1
ATOM 757 N N . GLU A 1 110 ? 31.216 -2.366 -29.753 1.00 74.56 110 GLU A N 1
ATOM 758 C CA . GLU A 1 110 ? 30.552 -3.132 -28.679 1.00 74.56 110 GLU A CA 1
ATOM 759 C C . GLU A 1 110 ? 30.467 -2.338 -27.358 1.00 74.56 110 GLU A C 1
ATOM 761 O O . GLU A 1 110 ? 29.487 -2.471 -26.630 1.00 74.56 110 GLU A O 1
ATOM 766 N N . GLU A 1 111 ? 31.413 -1.423 -27.111 1.00 75.12 111 GLU A N 1
ATOM 767 C CA . GLU A 1 111 ? 31.394 -0.492 -25.972 1.00 75.12 111 GLU A CA 1
ATOM 768 C C . GLU A 1 111 ? 30.219 0.512 -26.004 1.00 75.12 111 GLU A C 1
ATOM 770 O O . GLU A 1 111 ? 29.692 0.877 -24.953 1.00 75.12 111 GLU A O 1
ATOM 775 N N . ASP A 1 112 ? 29.732 0.927 -27.180 1.00 88.62 112 ASP A N 1
ATOM 776 C CA . ASP A 1 112 ? 28.568 1.822 -27.282 1.00 88.62 112 ASP A CA 1
ATOM 777 C C . ASP A 1 112 ? 27.255 1.095 -26.955 1.00 88.62 112 ASP A C 1
ATOM 779 O O . ASP A 1 112 ? 26.286 1.713 -26.506 1.00 88.62 112 ASP A O 1
ATOM 783 N N . ALA A 1 113 ? 27.200 -0.225 -27.162 1.00 88.69 113 ALA A N 1
ATOM 784 C CA . ALA A 1 113 ? 26.004 -1.013 -26.881 1.00 88.69 113 ALA A CA 1
ATOM 785 C C . ALA A 1 113 ? 25.737 -1.119 -25.369 1.00 88.69 113 ALA A C 1
ATOM 787 O O . ALA A 1 113 ? 24.584 -1.002 -24.939 1.00 88.69 113 ALA A O 1
ATOM 788 N N . GLU A 1 114 ? 26.791 -1.277 -24.564 1.00 91.88 114 GLU A N 1
ATOM 789 C CA . GLU A 1 114 ? 26.684 -1.353 -23.104 1.00 91.88 114 GLU A CA 1
ATOM 790 C C . GLU A 1 114 ? 26.248 -0.012 -22.486 1.00 91.88 114 GLU A C 1
ATOM 792 O O . GLU A 1 114 ? 25.357 -0.000 -21.631 1.00 91.88 114 GLU A O 1
ATOM 797 N N . ASP A 1 115 ? 26.777 1.128 -22.958 1.00 93.94 115 ASP A N 1
ATOM 798 C CA . ASP A 1 115 ? 26.356 2.456 -22.469 1.00 93.94 115 ASP A CA 1
ATOM 799 C C . ASP A 1 115 ? 24.887 2.748 -22.811 1.00 93.94 115 ASP A C 1
ATOM 801 O O . ASP A 1 115 ? 24.117 3.219 -21.965 1.00 93.94 115 ASP A O 1
ATOM 805 N N . ILE A 1 116 ? 24.449 2.388 -24.024 1.00 91.69 116 ILE A N 1
ATOM 806 C CA . ILE A 1 116 ? 23.045 2.527 -24.426 1.00 91.69 116 ILE A CA 1
ATOM 807 C C . ILE A 1 116 ? 22.144 1.673 -23.526 1.00 91.69 116 ILE A C 1
ATOM 809 O O . ILE A 1 116 ? 21.095 2.156 -23.081 1.00 91.69 116 ILE A O 1
ATOM 813 N N . GLN A 1 117 ? 22.542 0.436 -23.215 1.00 93.12 117 GLN A N 1
ATOM 814 C CA . GLN A 1 117 ? 21.768 -0.445 -22.343 1.00 93.12 117 GLN A CA 1
ATOM 815 C C . GLN A 1 117 ? 21.699 0.090 -20.905 1.00 93.12 117 GLN A C 1
ATOM 817 O O . GLN A 1 117 ? 20.599 0.201 -20.356 1.00 93.12 117 GLN A O 1
ATOM 822 N N . ALA A 1 118 ? 22.826 0.516 -20.330 1.00 95.69 118 ALA A N 1
ATOM 823 C CA . ALA A 1 118 ? 22.870 1.120 -18.997 1.00 95.69 118 ALA A CA 1
ATOM 824 C C . ALA A 1 118 ? 22.018 2.402 -18.919 1.00 95.69 118 ALA A C 1
ATOM 826 O O . ALA A 1 118 ? 21.304 2.643 -17.940 1.00 95.69 118 ALA A O 1
ATOM 827 N N . LYS A 1 119 ? 22.025 3.219 -19.977 1.00 96.00 119 LYS A N 1
ATOM 828 C CA . LYS A 1 119 ? 21.211 4.437 -20.073 1.00 96.00 119 LYS A CA 1
ATOM 829 C C . LYS A 1 119 ? 19.717 4.137 -20.174 1.00 96.00 119 LYS A C 1
ATOM 831 O O . LYS A 1 119 ? 18.912 4.849 -19.566 1.00 96.00 119 LYS A O 1
ATOM 836 N N . LEU A 1 120 ? 19.335 3.096 -20.913 1.00 96.25 120 LEU A N 1
ATOM 837 C CA . LEU A 1 120 ? 17.950 2.629 -20.986 1.00 96.25 120 LEU A CA 1
ATOM 838 C C . LEU A 1 120 ? 17.474 2.074 -19.642 1.00 96.25 120 LEU A C 1
ATOM 840 O O . LEU A 1 120 ? 16.375 2.421 -19.210 1.00 96.25 120 LEU A O 1
ATOM 844 N N . GLU A 1 121 ? 18.297 1.284 -18.953 1.00 95.81 121 GLU A N 1
ATOM 845 C CA . GLU A 1 121 ? 17.973 0.741 -17.631 1.00 95.81 121 GLU A CA 1
ATOM 846 C C . GLU A 1 121 ? 17.826 1.848 -16.583 1.00 95.81 121 GLU A C 1
ATOM 848 O O . GLU A 1 121 ? 16.817 1.906 -15.879 1.00 95.81 121 GLU A O 1
ATOM 853 N N . LYS A 1 122 ? 18.751 2.814 -16.562 1.00 97.62 122 LYS A N 1
ATOM 854 C CA . LYS A 1 122 ? 18.649 4.000 -15.702 1.00 97.62 122 LYS A CA 1
ATOM 855 C C . LYS A 1 122 ? 17.364 4.787 -15.959 1.00 97.62 122 LYS A C 1
ATOM 857 O O . LYS A 1 122 ? 16.704 5.218 -15.016 1.00 97.62 122 LYS A O 1
ATOM 862 N N . ARG A 1 123 ? 16.984 4.970 -17.229 1.00 96.25 123 ARG A N 1
ATOM 863 C CA . ARG A 1 123 ? 15.738 5.661 -17.593 1.00 96.25 123 ARG A CA 1
ATOM 864 C C . ARG A 1 123 ? 14.499 4.855 -17.197 1.00 96.25 123 ARG A C 1
ATOM 866 O O . ARG A 1 123 ? 13.498 5.455 -16.813 1.00 96.25 123 ARG A O 1
ATOM 873 N N . ARG A 1 124 ? 14.562 3.520 -17.274 1.00 95.81 124 ARG A N 1
ATOM 874 C CA . ARG A 1 124 ? 13.494 2.624 -16.813 1.00 95.81 124 ARG A CA 1
ATOM 875 C C . ARG A 1 124 ? 13.279 2.772 -15.309 1.00 95.81 124 ARG A C 1
ATOM 877 O O . ARG A 1 124 ? 12.153 3.035 -14.909 1.00 95.81 124 ARG A O 1
ATOM 884 N N . LEU A 1 125 ? 14.350 2.690 -14.517 1.00 93.06 125 LEU A N 1
ATOM 885 C CA . LEU A 1 125 ? 14.299 2.881 -13.064 1.00 93.06 125 LEU A CA 1
ATOM 886 C C . LEU A 1 125 ? 13.759 4.268 -12.698 1.00 93.06 125 LEU A C 1
ATOM 888 O O . LEU A 1 125 ? 12.867 4.382 -11.869 1.00 93.06 125 LEU A O 1
ATOM 892 N N . GLN A 1 126 ? 14.215 5.318 -13.385 1.00 92.56 126 GLN A N 1
ATOM 893 C CA . GLN A 1 126 ? 13.713 6.673 -13.151 1.00 92.56 126 GLN A CA 1
ATOM 894 C C . GLN A 1 126 ? 12.206 6.806 -13.436 1.00 92.56 126 GLN A C 1
ATOM 896 O O . GLN A 1 126 ? 11.496 7.498 -12.708 1.00 92.56 126 GLN A O 1
ATOM 901 N N . MET A 1 127 ? 11.706 6.154 -14.489 1.00 93.31 127 MET A N 1
ATOM 902 C CA . MET A 1 127 ? 10.276 6.150 -14.807 1.00 93.31 127 MET A CA 1
ATOM 903 C C . MET A 1 127 ? 9.473 5.331 -13.789 1.00 93.31 127 MET A C 1
ATOM 905 O O . MET A 1 127 ? 8.372 5.730 -13.420 1.00 93.31 127 MET A O 1
ATOM 909 N N . GLU A 1 128 ? 10.020 4.210 -13.319 1.00 86.38 128 GLU A N 1
ATOM 910 C CA . GLU A 1 128 ? 9.416 3.365 -12.286 1.00 86.38 128 GLU A CA 1
ATOM 911 C C . GLU A 1 128 ? 9.306 4.099 -10.940 1.00 86.38 128 GLU A C 1
ATOM 913 O O . GLU A 1 128 ? 8.242 4.073 -10.315 1.00 86.38 128 GLU A O 1
ATOM 918 N N . ASP A 1 129 ? 10.343 4.846 -10.552 1.00 85.31 129 ASP A N 1
ATOM 919 C CA . ASP A 1 129 ? 10.327 5.732 -9.383 1.00 85.31 129 ASP A CA 1
ATOM 920 C C . ASP A 1 129 ? 9.282 6.847 -9.530 1.00 85.31 129 ASP A C 1
ATOM 922 O O . ASP A 1 129 ? 8.533 7.134 -8.593 1.00 85.31 129 ASP A O 1
ATOM 926 N N . GLU A 1 130 ? 9.178 7.466 -10.713 1.00 87.81 130 GLU A N 1
ATOM 927 C CA . GLU A 1 130 ? 8.190 8.520 -10.964 1.00 87.81 130 GLU A CA 1
ATOM 928 C C . GLU A 1 130 ? 6.751 7.981 -10.906 1.00 87.81 130 GLU A C 1
ATOM 930 O O . GLU A 1 130 ? 5.870 8.606 -10.307 1.00 87.81 130 GLU A O 1
ATOM 935 N N . ILE A 1 131 ? 6.506 6.806 -11.491 1.00 87.56 131 ILE A N 1
ATOM 936 C CA . ILE A 1 131 ? 5.204 6.132 -11.453 1.00 87.56 131 ILE A CA 1
ATOM 937 C C . ILE A 1 131 ? 4.851 5.754 -10.013 1.00 87.56 131 ILE A C 1
ATOM 939 O O . ILE A 1 131 ? 3.747 6.066 -9.561 1.00 87.56 131 ILE A O 1
ATOM 943 N N . SER A 1 132 ? 5.788 5.158 -9.275 1.00 81.19 132 SER A N 1
ATOM 944 C CA . SER A 1 132 ? 5.598 4.778 -7.871 1.00 81.19 132 SER A CA 1
ATOM 945 C C . SER A 1 132 ? 5.320 5.997 -6.990 1.00 81.19 132 SER A C 1
ATOM 947 O O . SER A 1 132 ? 4.397 5.978 -6.176 1.00 81.19 132 SER A O 1
ATOM 949 N N . GLY A 1 133 ? 6.043 7.100 -7.207 1.00 82.31 133 GLY A N 1
ATOM 950 C CA . GLY A 1 133 ? 5.810 8.365 -6.512 1.00 82.31 133 GLY A CA 1
ATOM 951 C C . GLY A 1 133 ? 4.421 8.946 -6.790 1.00 82.31 133 GLY A C 1
ATOM 952 O O . GLY A 1 133 ? 3.733 9.379 -5.864 1.00 82.31 133 GLY A O 1
ATOM 953 N N . ARG A 1 134 ? 3.961 8.911 -8.049 1.00 84.44 134 ARG A N 1
ATOM 954 C CA . ARG A 1 134 ? 2.608 9.363 -8.422 1.00 84.44 134 ARG A CA 1
ATOM 955 C C . ARG A 1 134 ? 1.515 8.473 -7.829 1.00 84.44 134 ARG A C 1
ATOM 957 O O . ARG A 1 134 ? 0.511 9.003 -7.361 1.00 84.44 134 ARG A O 1
ATOM 964 N N . LEU A 1 135 ? 1.710 7.154 -7.822 1.00 81.56 135 LEU A N 1
ATOM 965 C CA . LEU A 1 135 ? 0.785 6.190 -7.216 1.00 81.56 135 LEU A CA 1
ATOM 966 C C . LEU A 1 135 ? 0.666 6.390 -5.706 1.00 81.56 135 LEU A C 1
ATOM 968 O O . LEU A 1 135 ? -0.450 6.488 -5.202 1.00 81.56 135 LEU A O 1
ATOM 972 N N . ASN A 1 136 ? 1.791 6.517 -4.999 1.00 82.00 136 ASN A N 1
ATOM 973 C CA . ASN A 1 136 ? 1.792 6.768 -3.557 1.00 82.00 136 ASN A CA 1
ATOM 974 C C . ASN A 1 136 ? 1.123 8.101 -3.227 1.00 82.00 136 ASN A C 1
ATOM 976 O O . ASN A 1 136 ? 0.278 8.161 -2.337 1.00 82.00 136 ASN A O 1
ATOM 980 N N . LYS A 1 137 ? 1.438 9.154 -3.989 1.00 85.25 137 LYS A N 1
ATOM 981 C CA . LYS A 1 137 ? 0.792 10.457 -3.830 1.00 85.25 137 LYS A CA 1
ATOM 982 C C . LYS A 1 137 ? -0.724 10.365 -4.017 1.00 85.25 137 LYS A C 1
ATOM 984 O O . LYS A 1 137 ? -1.460 10.841 -3.160 1.00 85.25 137 LYS A O 1
ATOM 989 N N . ALA A 1 138 ? -1.189 9.728 -5.091 1.00 83.38 138 ALA A N 1
ATOM 990 C CA . ALA A 1 138 ? -2.617 9.559 -5.351 1.00 83.38 138 ALA A CA 1
ATOM 991 C C . ALA A 1 138 ? -3.303 8.721 -4.260 1.00 83.38 138 ALA A C 1
ATOM 993 O O . ALA A 1 138 ? -4.388 9.072 -3.805 1.00 83.38 138 ALA A O 1
ATOM 994 N N . ALA A 1 139 ? -2.662 7.644 -3.797 1.00 82.25 139 ALA A N 1
ATOM 995 C CA . ALA A 1 139 ? -3.191 6.807 -2.724 1.00 82.25 139 ALA A CA 1
ATOM 996 C C . ALA A 1 139 ? -3.354 7.598 -1.417 1.00 82.25 139 ALA A C 1
ATOM 998 O O . ALA A 1 139 ? -4.366 7.462 -0.731 1.00 82.25 139 ALA A O 1
ATOM 999 N N . LEU A 1 140 ? -2.401 8.475 -1.102 1.00 83.44 140 LEU A N 1
ATOM 1000 C CA . LEU A 1 140 ? -2.490 9.335 0.071 1.00 83.44 140 LEU A CA 1
ATOM 1001 C C . LEU A 1 140 ? -3.534 10.447 -0.081 1.00 83.44 140 LEU A C 1
ATOM 1003 O O . LEU A 1 140 ? -4.217 10.763 0.884 1.00 83.44 140 LEU A O 1
ATOM 1007 N N . GLU A 1 141 ? -3.705 11.013 -1.278 1.00 85.00 141 GLU A N 1
ATOM 1008 C CA . GLU A 1 141 ? -4.763 12.001 -1.552 1.00 85.00 141 GLU A CA 1
ATOM 1009 C C . GLU A 1 141 ? -6.177 11.412 -1.420 1.00 85.00 141 GLU A C 1
ATOM 1011 O O . GLU A 1 141 ? -7.123 12.151 -1.157 1.00 85.00 141 GLU A O 1
ATOM 1016 N N . THR A 1 142 ? -6.338 10.092 -1.568 1.00 86.00 142 THR A N 1
ATOM 1017 C CA . THR A 1 142 ? -7.629 9.420 -1.338 1.00 86.00 142 THR A CA 1
ATOM 1018 C C . THR A 1 142 ? -7.936 9.127 0.129 1.00 86.00 142 THR A C 1
ATOM 1020 O O . THR A 1 142 ? -9.058 8.721 0.432 1.00 86.00 142 THR A O 1
ATOM 1023 N N . LEU A 1 143 ? -6.970 9.294 1.037 1.00 85.88 143 LEU A N 1
ATOM 1024 C CA . LEU A 1 143 ? -7.181 9.036 2.458 1.00 85.88 143 LEU A CA 1
ATOM 1025 C C . LEU A 1 143 ? -7.769 10.249 3.165 1.00 85.88 143 LEU A C 1
ATOM 1027 O O . LEU A 1 143 ? -7.324 11.379 2.974 1.00 85.88 143 LEU A O 1
ATOM 1031 N N . ASP A 1 144 ? -8.725 9.987 4.053 1.00 90.25 144 ASP A N 1
ATOM 1032 C CA . ASP A 1 144 ? -9.238 11.006 4.956 1.00 90.25 144 ASP A CA 1
ATOM 1033 C C . ASP A 1 144 ? -8.126 11.520 5.880 1.00 90.25 144 ASP A C 1
ATOM 1035 O O . ASP A 1 144 ? -7.274 10.768 6.367 1.00 90.25 144 ASP A O 1
ATOM 1039 N N . PHE A 1 145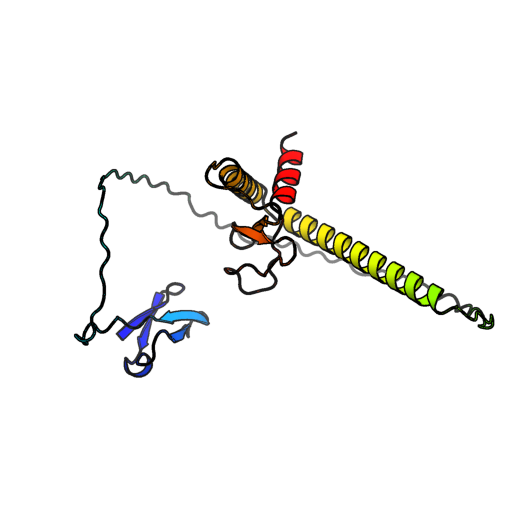 ? -8.165 12.822 6.159 1.00 88.19 145 PHE A N 1
ATOM 1040 C CA . PHE A 1 145 ? -7.155 13.502 6.969 1.00 88.19 145 PHE A CA 1
ATOM 1041 C C . PHE A 1 145 ? -7.022 12.910 8.382 1.00 88.19 145 PHE A C 1
ATOM 1043 O O . PHE A 1 145 ? -5.920 12.825 8.922 1.00 88.19 145 PHE A O 1
ATOM 1050 N N . GLU A 1 146 ? -8.133 12.449 8.964 1.00 90.81 146 GLU A N 1
ATOM 1051 C CA . GLU A 1 146 ? -8.152 11.783 10.272 1.00 90.81 146 GLU A CA 1
ATOM 1052 C C . GLU A 1 146 ? -7.322 10.490 10.258 1.00 90.81 146 GLU A C 1
ATOM 1054 O O . GLU A 1 146 ? -6.503 10.266 11.148 1.00 90.81 146 GLU A O 1
ATOM 1059 N N . VAL A 1 147 ? -7.452 9.682 9.200 1.00 90.88 147 VAL A N 1
ATOM 1060 C CA . VAL A 1 147 ? -6.724 8.413 9.042 1.00 90.88 147 VAL A CA 1
ATOM 1061 C C . VAL A 1 147 ? -5.224 8.656 8.866 1.00 90.88 147 VAL A C 1
ATOM 1063 O O . VAL A 1 147 ? -4.400 7.955 9.461 1.00 90.88 147 VAL A O 1
ATOM 1066 N N . LEU A 1 148 ? -4.859 9.671 8.078 1.00 89.88 148 LEU A N 1
ATOM 1067 C CA . LEU A 1 148 ? -3.470 10.113 7.926 1.00 89.88 148 LEU A CA 1
ATOM 1068 C C . LEU A 1 148 ? -2.876 10.576 9.262 1.00 89.88 148 LEU A C 1
ATOM 1070 O O . LEU A 1 148 ? -1.739 10.222 9.576 1.00 89.88 148 LEU A O 1
ATOM 1074 N N . GLY A 1 149 ? -3.648 11.315 10.064 1.00 90.25 149 GLY A N 1
ATOM 1075 C CA . GLY A 1 149 ? -3.238 11.756 11.396 1.00 90.25 149 GLY A CA 1
ATOM 1076 C C . GLY A 1 149 ? -2.986 10.596 12.358 1.00 90.25 149 GLY A C 1
ATOM 1077 O O . GLY A 1 149 ? -1.941 10.557 13.010 1.00 90.25 149 GLY A O 1
ATOM 1078 N N . GLU A 1 150 ? -3.885 9.611 12.403 1.00 92.38 150 GLU A N 1
ATOM 1079 C CA . GLU A 1 150 ? -3.698 8.411 13.227 1.00 92.38 150 GLU A CA 1
ATOM 1080 C C . GLU A 1 150 ? -2.458 7.608 12.815 1.00 92.38 150 GLU A C 1
ATOM 1082 O O . GLU A 1 150 ? -1.701 7.143 13.672 1.00 92.38 150 GLU A O 1
ATOM 1087 N N . LEU A 1 151 ? -2.232 7.440 11.508 1.00 92.62 151 LEU A N 1
ATOM 1088 C CA . LEU A 1 151 ? -1.048 6.755 10.990 1.00 92.62 151 LEU A CA 1
ATOM 1089 C C . LEU A 1 151 ? 0.235 7.508 11.343 1.00 92.62 151 LEU A C 1
ATOM 1091 O O . LEU A 1 151 ? 1.170 6.892 11.852 1.00 92.62 151 LEU A O 1
ATOM 1095 N N . ALA A 1 152 ? 0.268 8.826 11.137 1.00 92.75 152 ALA A N 1
ATOM 1096 C CA . ALA A 1 152 ? 1.414 9.660 11.486 1.00 92.75 152 ALA A CA 1
ATOM 1097 C C . ALA A 1 152 ? 1.735 9.581 12.987 1.00 92.75 152 ALA A C 1
ATOM 1099 O O . ALA A 1 152 ? 2.896 9.423 13.366 1.00 92.75 152 ALA A O 1
ATOM 1100 N N . GLN A 1 153 ? 0.714 9.621 13.848 1.00 93.62 153 GLN A N 1
ATOM 1101 C CA . GLN A 1 153 ? 0.898 9.514 15.294 1.00 93.62 153 GLN A CA 1
ATOM 1102 C C . GLN A 1 153 ? 1.417 8.132 15.711 1.00 93.62 153 GLN A C 1
ATOM 1104 O O . GLN A 1 153 ? 2.292 8.043 16.572 1.00 93.62 153 GLN A O 1
ATOM 1109 N N . LYS A 1 154 ? 0.925 7.054 15.088 1.00 94.44 154 LYS A N 1
ATOM 1110 C CA . LYS A 1 154 ? 1.424 5.694 15.339 1.00 94.44 154 LYS A CA 1
ATOM 1111 C C . LYS A 1 154 ? 2.870 5.515 14.878 1.00 94.44 154 LYS A C 1
ATOM 1113 O O . LYS A 1 154 ? 3.647 4.927 15.619 1.00 94.44 154 LYS A O 1
ATOM 1118 N N . ILE A 1 155 ? 3.231 6.024 13.696 1.00 93.56 155 ILE A N 1
ATOM 1119 C CA . ILE A 1 155 ? 4.614 5.979 13.188 1.00 93.56 155 ILE A CA 1
ATOM 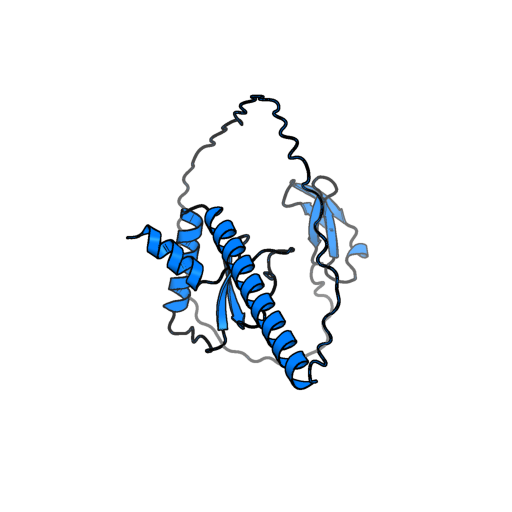1120 C C . ILE A 1 155 ? 5.534 6.703 14.166 1.00 93.56 155 ILE A C 1
ATOM 1122 O O . ILE A 1 155 ? 6.493 6.114 14.653 1.00 93.56 155 ILE A O 1
ATOM 1126 N N . LYS A 1 156 ? 5.171 7.931 14.545 1.00 93.00 156 LYS A N 1
ATOM 1127 C CA . LYS A 1 156 ? 5.948 8.722 15.495 1.00 93.00 156 LYS A CA 1
ATOM 1128 C C . LYS A 1 156 ? 6.084 8.033 16.856 1.00 93.00 156 LYS A C 1
ATOM 1130 O O . LYS A 1 156 ? 7.163 8.006 17.425 1.00 93.00 156 LYS A O 1
ATOM 1135 N N . SER A 1 157 ? 5.019 7.398 17.347 1.00 94.19 157 SER A N 1
ATOM 1136 C CA . SER A 1 157 ? 5.072 6.620 18.590 1.00 94.19 157 SER A CA 1
ATOM 1137 C C . SER A 1 157 ? 6.005 5.405 18.514 1.00 94.19 157 SER A C 1
ATOM 1139 O O . SER A 1 157 ? 6.470 4.956 19.560 1.00 94.19 157 SER A O 1
ATOM 1141 N N . ILE A 1 158 ? 6.234 4.838 17.324 1.00 93.44 158 ILE A N 1
ATOM 1142 C CA . ILE A 1 158 ? 7.196 3.747 17.117 1.00 93.44 158 ILE A CA 1
ATOM 1143 C C . ILE A 1 158 ? 8.619 4.311 17.069 1.00 93.44 158 ILE A C 1
ATOM 1145 O O . ILE A 1 158 ? 9.503 3.739 17.696 1.00 93.44 158 ILE A O 1
ATOM 1149 N N . GLU A 1 159 ? 8.832 5.436 16.383 1.00 90.00 159 GLU A N 1
ATOM 1150 C CA . GLU A 1 159 ? 10.137 6.114 16.310 1.00 90.00 159 GLU A CA 1
ATOM 1151 C C . GLU A 1 159 ? 10.601 6.660 17.668 1.00 90.00 159 GLU A C 1
ATOM 1153 O O . GLU A 1 159 ? 11.781 6.578 17.995 1.00 90.00 159 GLU A O 1
ATOM 1158 N N . ASP A 1 160 ? 9.672 7.171 18.478 1.00 92.62 160 ASP A N 1
ATOM 1159 C CA . ASP A 1 160 ? 9.951 7.674 19.826 1.00 92.62 160 ASP A CA 1
ATOM 1160 C C . ASP A 1 160 ? 10.200 6.535 20.842 1.00 92.62 160 ASP A C 1
ATOM 1162 O O . ASP A 1 160 ? 10.608 6.799 21.977 1.00 92.62 160 ASP A O 1
ATOM 1166 N N . ASN A 1 161 ? 9.954 5.267 20.479 1.00 94.94 161 ASN A N 1
ATOM 1167 C CA . ASN A 1 161 ?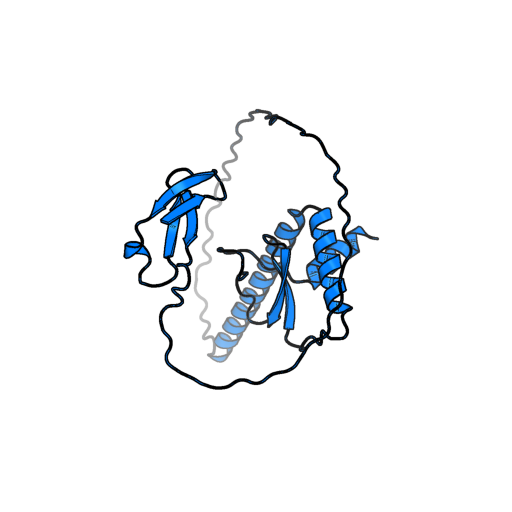 10.189 4.135 21.372 1.00 94.94 161 ASN A CA 1
ATOM 1168 C C . ASN A 1 161 ? 11.694 3.792 21.420 1.00 94.94 161 ASN A C 1
ATOM 1170 O O . ASN A 1 161 ? 12.237 3.325 20.421 1.00 94.94 161 ASN A O 1
ATOM 1174 N N . PRO A 1 162 ? 12.378 3.925 22.574 1.00 91.06 162 PRO A N 1
ATOM 1175 C CA . PRO A 1 162 ? 13.819 3.674 22.678 1.00 91.06 162 PRO A CA 1
ATOM 1176 C C . PRO A 1 162 ? 14.217 2.205 22.462 1.00 91.06 162 PRO A C 1
ATOM 1178 O O . PRO A 1 162 ? 15.390 1.919 22.219 1.00 91.06 162 PRO A O 1
ATOM 1181 N N . GLU A 1 163 ? 13.272 1.266 22.567 1.00 94.38 163 GLU A N 1
ATOM 1182 C CA . GLU A 1 163 ? 13.511 -0.148 22.251 1.00 94.38 163 GLU A CA 1
ATOM 1183 C C . GLU A 1 163 ? 13.519 -0.411 20.740 1.00 94.38 163 GLU A C 1
ATOM 1185 O O . GLU A 1 163 ? 14.053 -1.426 20.288 1.00 94.38 163 GLU A O 1
ATOM 1190 N N . PHE A 1 164 ? 12.951 0.501 19.947 1.00 91.56 164 PHE A N 1
ATOM 1191 C CA . PHE A 1 164 ? 12.983 0.416 18.498 1.00 91.56 164 PHE A CA 1
ATOM 1192 C C . PHE A 1 164 ? 14.332 0.932 17.989 1.00 91.56 164 PHE A C 1
ATOM 1194 O O . PHE A 1 164 ? 14.566 2.131 17.876 1.00 91.56 164 PHE A O 1
ATOM 1201 N N . GLN A 1 165 ? 15.240 0.006 17.681 1.00 88.62 165 GLN A N 1
ATOM 1202 C CA . GLN A 1 165 ? 16.479 0.313 16.970 1.00 88.62 165 GLN A CA 1
ATOM 1203 C C . GLN A 1 165 ? 16.302 -0.048 15.494 1.00 88.62 165 GLN A C 1
ATOM 1205 O O . GLN A 1 165 ? 16.437 -1.225 15.151 1.00 88.62 165 GLN A O 1
ATOM 1210 N N . PRO A 1 166 ? 15.957 0.916 14.617 1.00 82.00 166 PRO A N 1
ATOM 1211 C CA . PRO A 1 166 ? 15.845 0.626 13.198 1.00 82.00 166 PRO A CA 1
ATOM 1212 C C . PRO A 1 166 ? 17.214 0.200 12.670 1.00 82.00 166 PRO A C 1
ATOM 1214 O O . PRO A 1 166 ? 18.209 0.914 12.822 1.00 82.00 166 PRO A O 1
ATOM 1217 N N . GLU A 1 167 ? 17.272 -0.967 12.033 1.00 89.12 167 GLU A N 1
ATOM 1218 C CA . GLU A 1 167 ? 18.439 -1.326 11.238 1.00 89.12 167 GLU A CA 1
ATOM 1219 C C . GLU A 1 167 ? 18.529 -0.356 10.048 1.00 89.12 167 GLU A C 1
ATOM 1221 O O . GLU A 1 167 ? 17.493 0.035 9.500 1.00 89.12 167 GLU A O 1
ATOM 1226 N N . PRO A 1 168 ? 19.737 0.030 9.599 1.00 86.06 168 PRO A N 1
ATOM 1227 C CA . PRO A 1 168 ? 19.918 1.039 8.548 1.00 86.06 168 PRO A CA 1
ATOM 1228 C C . PRO A 1 168 ? 19.274 0.663 7.203 1.00 86.06 168 PRO A C 1
ATOM 1230 O O . PRO A 1 168 ? 19.093 1.516 6.339 1.00 86.06 168 PRO A O 1
ATOM 1233 N N . SER A 1 169 ? 18.934 -0.611 7.015 1.00 88.81 169 SER A N 1
ATOM 1234 C CA . SER A 1 169 ? 18.264 -1.149 5.832 1.00 88.81 169 SER A CA 1
ATOM 1235 C C . SER A 1 169 ? 16.753 -1.341 6.009 1.00 88.81 169 SER A C 1
ATOM 1237 O O . SER A 1 169 ? 16.088 -1.760 5.062 1.00 88.81 169 SER A O 1
ATOM 1239 N N . THR A 1 170 ? 16.203 -1.044 7.190 1.00 90.00 170 THR A N 1
ATOM 1240 C CA . THR A 1 170 ? 14.768 -1.154 7.477 1.00 90.00 170 THR A CA 1
ATOM 1241 C C . THR A 1 170 ? 14.085 0.207 7.444 1.00 90.00 170 THR A C 1
ATOM 1243 O O . THR A 1 170 ? 14.580 1.185 7.999 1.00 90.00 170 THR A O 1
ATOM 1246 N N . GLN A 1 171 ? 12.929 0.269 6.787 1.00 91.19 171 GLN A N 1
ATOM 1247 C CA . GLN A 1 171 ? 12.053 1.437 6.761 1.00 91.19 171 GLN A CA 1
ATOM 1248 C C . GLN A 1 171 ? 10.678 1.057 7.307 1.00 91.19 171 GLN A C 1
ATOM 1250 O O . GLN A 1 171 ? 10.220 -0.082 7.163 1.00 91.19 171 GLN A O 1
ATOM 1255 N N . LEU A 1 172 ? 10.007 2.023 7.934 1.00 93.12 172 LEU A N 1
ATOM 1256 C CA . LEU A 1 172 ? 8.618 1.863 8.344 1.00 93.12 172 LEU A CA 1
ATOM 1257 C C . LEU A 1 172 ? 7.707 2.039 7.130 1.00 93.12 172 LEU A C 1
ATOM 1259 O O . LEU A 1 172 ? 7.809 3.015 6.389 1.00 93.12 172 LEU A O 1
ATOM 1263 N N . PHE A 1 173 ? 6.784 1.105 6.952 1.00 93.06 173 PHE A N 1
ATOM 1264 C CA . PHE A 1 173 ? 5.752 1.131 5.928 1.00 93.06 173 PHE A CA 1
ATOM 1265 C C . PHE A 1 173 ? 4.383 0.998 6.580 1.00 93.06 173 PHE A C 1
ATOM 1267 O O . PHE A 1 173 ? 4.184 0.149 7.446 1.00 93.06 173 PHE A O 1
ATOM 1274 N N . ALA A 1 174 ? 3.413 1.785 6.134 1.00 93.38 174 ALA A N 1
ATOM 1275 C CA . ALA A 1 174 ? 2.029 1.648 6.553 1.00 93.38 174 ALA A CA 1
ATOM 1276 C C . ALA A 1 174 ? 1.185 1.042 5.431 1.00 93.38 174 ALA A C 1
ATOM 1278 O O . ALA A 1 174 ? 1.245 1.462 4.273 1.00 93.38 174 ALA A O 1
ATOM 1279 N N . CYS A 1 175 ? 0.353 0.066 5.784 1.00 92.88 175 CYS A N 1
ATOM 1280 C CA . CYS A 1 175 ? -0.693 -0.407 4.894 1.00 92.88 175 CYS A CA 1
ATOM 1281 C C . CYS A 1 175 ? -1.906 0.507 5.002 1.00 92.88 175 CYS A C 1
ATOM 1283 O O . CYS A 1 175 ? -2.552 0.564 6.047 1.00 92.88 175 CYS A O 1
ATOM 1285 N N . ILE A 1 176 ? -2.269 1.148 3.895 1.00 89.44 176 ILE A N 1
ATOM 1286 C CA . ILE A 1 176 ? -3.418 2.056 3.838 1.00 89.44 176 ILE A CA 1
ATOM 1287 C C . ILE A 1 176 ? -4.729 1.342 4.201 1.00 89.44 176 ILE A C 1
ATOM 1289 O O . ILE A 1 176 ? -5.609 1.910 4.838 1.00 89.44 176 ILE A O 1
ATOM 1293 N N . LYS A 1 177 ? -4.873 0.073 3.809 1.00 89.75 177 LYS A N 1
ATOM 1294 C CA . LYS A 1 177 ? -6.150 -0.642 3.910 1.00 89.75 177 LYS A CA 1
ATOM 1295 C C . LYS A 1 177 ? -6.449 -1.177 5.310 1.00 89.75 177 LYS A C 1
ATOM 1297 O O . LYS A 1 177 ? -7.607 -1.201 5.709 1.00 89.75 177 LYS A O 1
ATOM 1302 N N . CYS A 1 178 ? -5.431 -1.643 6.035 1.00 92.56 178 CYS A N 1
ATOM 1303 C CA . CYS A 1 178 ? -5.598 -2.179 7.393 1.00 92.56 178 CYS A CA 1
ATOM 1304 C C . CYS A 1 178 ? -4.960 -1.315 8.485 1.00 92.56 178 CYS A C 1
ATOM 1306 O O . CYS A 1 178 ? -5.048 -1.676 9.656 1.00 92.56 178 CYS A O 1
ATOM 1308 N N . LEU A 1 179 ? -4.320 -0.202 8.112 1.00 92.06 179 LEU A N 1
ATOM 1309 C CA . LEU A 1 179 ? -3.680 0.756 9.018 1.00 92.06 179 LEU A CA 1
ATOM 1310 C C . LEU A 1 179 ? -2.601 0.141 9.922 1.00 92.06 179 LEU A C 1
ATOM 1312 O O . LEU A 1 179 ? -2.286 0.676 10.987 1.00 92.06 179 LEU A O 1
ATOM 1316 N N . ALA A 1 180 ? -2.046 -1.000 9.511 1.00 93.69 180 ALA A N 1
ATOM 1317 C CA . ALA A 1 180 ? -0.940 -1.651 10.193 1.00 93.69 180 ALA A CA 1
ATOM 1318 C C . ALA A 1 180 ? 0.394 -1.066 9.717 1.00 93.69 180 ALA A C 1
ATOM 1320 O O . ALA A 1 180 ? 0.560 -0.786 8.527 1.00 93.69 180 ALA A O 1
ATOM 1321 N N . ILE A 1 181 ? 1.333 -0.919 10.650 1.00 93.75 181 ILE A N 1
ATOM 1322 C CA . ILE A 1 181 ? 2.698 -0.464 10.386 1.00 93.75 181 ILE A CA 1
ATOM 1323 C C . ILE A 1 181 ? 3.626 -1.674 10.426 1.00 93.75 181 ILE A C 1
ATOM 1325 O O . ILE A 1 181 ? 3.523 -2.524 11.311 1.00 93.75 181 ILE A O 1
ATOM 1329 N N . TYR A 1 182 ? 4.523 -1.740 9.455 1.00 93.00 182 TYR A N 1
ATOM 1330 C CA . TYR A 1 182 ? 5.494 -2.801 9.267 1.00 93.00 182 TYR A CA 1
ATOM 1331 C C . TYR A 1 182 ? 6.890 -2.190 9.190 1.00 93.00 182 TYR A C 1
ATOM 1333 O O . TYR A 1 182 ? 7.068 -1.149 8.567 1.00 93.00 182 TYR A O 1
ATOM 1341 N N . SER A 1 183 ? 7.877 -2.850 9.789 1.00 92.44 183 SER A N 1
ATOM 1342 C CA . SER A 1 183 ? 9.289 -2.584 9.509 1.00 92.44 183 SER A CA 1
ATOM 1343 C C . SER A 1 183 ? 9.736 -3.576 8.439 1.00 92.44 183 SER A C 1
ATOM 1345 O O . SER A 1 183 ? 9.665 -4.787 8.665 1.00 92.44 183 SER A O 1
ATOM 1347 N N . LEU A 1 184 ? 10.091 -3.082 7.253 1.00 91.31 184 LEU A N 1
ATOM 1348 C CA . LEU A 1 184 ? 10.481 -3.907 6.105 1.00 91.31 184 LEU A CA 1
ATOM 1349 C C . LEU A 1 184 ? 11.802 -3.412 5.519 1.00 91.31 184 LEU A C 1
ATOM 1351 O O . LEU A 1 184 ? 12.131 -2.230 5.618 1.00 91.31 184 LEU A O 1
ATOM 1355 N N . PHE A 1 185 ? 12.536 -4.315 4.872 1.00 88.50 185 PHE A N 1
ATOM 1356 C CA . PHE A 1 185 ? 13.739 -3.959 4.128 1.00 88.50 185 PHE A CA 1
ATOM 1357 C C . PHE A 1 185 ? 13.388 -3.169 2.867 1.00 88.50 185 PHE A C 1
ATOM 1359 O O . PHE A 1 185 ? 12.413 -3.478 2.180 1.00 88.50 185 PHE A O 1
ATOM 1366 N N . THR A 1 186 ? 14.210 -2.173 2.539 1.00 80.00 186 THR A N 1
ATOM 1367 C CA . THR A 1 186 ? 13.977 -1.264 1.403 1.00 80.00 186 THR A CA 1
ATOM 1368 C C . THR A 1 186 ? 13.893 -1.980 0.056 1.00 80.00 186 THR A C 1
ATOM 1370 O O . THR A 1 186 ? 13.204 -1.506 -0.843 1.00 80.00 186 THR A O 1
ATOM 1373 N N . GLU A 1 187 ? 14.595 -3.106 -0.080 1.00 79.75 187 GLU A N 1
ATOM 1374 C CA . GLU A 1 187 ? 14.705 -3.863 -1.332 1.00 79.75 187 GLU A CA 1
ATOM 1375 C C . GLU A 1 187 ? 13.508 -4.784 -1.598 1.00 79.75 187 GLU A C 1
ATOM 1377 O O . GLU A 1 187 ? 13.379 -5.303 -2.703 1.00 79.75 187 GLU A O 1
ATOM 1382 N N . ASP A 1 188 ? 12.624 -4.993 -0.616 1.00 76.31 188 ASP A N 1
ATOM 1383 C CA . ASP A 1 188 ? 11.542 -5.974 -0.736 1.00 76.31 188 ASP A CA 1
ATOM 1384 C C . ASP A 1 188 ? 10.249 -5.454 -0.069 1.00 76.31 188 ASP A C 1
ATOM 1386 O O . ASP A 1 188 ? 9.835 -5.957 0.986 1.00 76.31 188 ASP A O 1
ATOM 1390 N N . PRO A 1 189 ? 9.593 -4.415 -0.637 1.00 64.88 189 PRO A N 1
ATOM 1391 C CA . PRO A 1 189 ? 8.310 -3.926 -0.144 1.00 64.88 189 PRO A CA 1
ATOM 1392 C C . PRO A 1 189 ? 7.224 -4.957 -0.469 1.00 64.88 189 PRO A C 1
ATOM 1394 O O . PRO A 1 189 ? 6.510 -4.881 -1.469 1.00 64.88 189 PRO A O 1
ATOM 1397 N N . ARG A 1 190 ? 7.128 -5.985 0.374 1.00 69.50 190 ARG A N 1
ATOM 1398 C CA . ARG A 1 190 ? 6.169 -7.076 0.198 1.00 69.50 190 ARG A CA 1
ATOM 1399 C C . ARG A 1 190 ? 4.738 -6.584 0.351 1.00 69.50 190 ARG A C 1
ATOM 1401 O O . ARG A 1 190 ? 4.455 -5.654 1.099 1.00 69.50 190 ARG A O 1
ATOM 1408 N N . GLN A 1 191 ? 3.816 -7.285 -0.305 1.00 79.50 191 GLN A N 1
ATOM 1409 C CA . GLN A 1 191 ? 2.384 -7.128 -0.066 1.00 79.50 191 GLN A CA 1
ATOM 1410 C C . GLN A 1 191 ? 2.079 -7.218 1.435 1.00 79.50 191 GLN A C 1
ATOM 1412 O O . GLN A 1 191 ? 2.640 -8.044 2.161 1.00 79.50 191 GLN A O 1
ATOM 1417 N N . CYS A 1 192 ? 1.165 -6.368 1.899 1.00 84.62 192 CYS A N 1
ATOM 1418 C CA . CYS A 1 192 ? 0.716 -6.384 3.282 1.00 84.62 192 CYS A CA 1
ATOM 1419 C C . CYS A 1 192 ? 0.235 -7.790 3.682 1.00 84.62 192 CYS A C 1
ATOM 1421 O O . CYS A 1 192 ? -0.737 -8.302 3.130 1.00 84.62 192 CYS A O 1
ATOM 1423 N N . ALA A 1 193 ? 0.853 -8.382 4.710 1.00 85.25 193 ALA A N 1
ATOM 1424 C CA . ALA A 1 193 ? 0.521 -9.734 5.173 1.00 85.25 193 ALA A CA 1
ATOM 1425 C C . ALA A 1 193 ? -0.953 -9.902 5.598 1.00 85.25 193 ALA A C 1
ATOM 1427 O O . ALA A 1 193 ? -1.501 -11.001 5.540 1.00 85.25 193 ALA A O 1
ATOM 1428 N N . ASN A 1 194 ? -1.598 -8.809 6.017 1.00 86.38 194 ASN A N 1
ATOM 1429 C CA . ASN A 1 194 ? -2.984 -8.809 6.485 1.00 86.38 194 ASN A CA 1
ATOM 1430 C C . ASN A 1 194 ? -4.008 -8.517 5.379 1.00 86.38 194 ASN A C 1
ATOM 1432 O O . ASN A 1 194 ? -5.201 -8.730 5.595 1.00 86.38 194 ASN A O 1
ATOM 1436 N N . CYS A 1 195 ? -3.580 -8.027 4.213 1.00 86.00 195 CYS A N 1
ATOM 1437 C CA . CYS A 1 195 ? -4.484 -7.650 3.133 1.00 86.00 195 CYS A CA 1
ATOM 1438 C C . CYS A 1 195 ? -4.252 -8.541 1.909 1.00 86.00 195 CYS A C 1
ATOM 1440 O O . CYS A 1 195 ? -3.250 -8.364 1.224 1.00 86.00 195 CYS A O 1
ATOM 1442 N N . PRO A 1 196 ? -5.177 -9.459 1.573 1.00 78.38 196 PRO A N 1
ATOM 1443 C CA . PRO A 1 196 ? -5.092 -10.178 0.309 1.00 78.38 196 PRO A CA 1
ATOM 1444 C C . PRO A 1 196 ? -5.312 -9.194 -0.854 1.00 78.38 196 PRO A C 1
ATOM 1446 O O . PRO A 1 196 ? -6.403 -8.635 -0.996 1.00 78.38 196 PRO A O 1
ATOM 1449 N N . GLY A 1 197 ? -4.272 -8.967 -1.661 1.00 76.50 197 GLY A N 1
ATOM 1450 C CA . GLY A 1 197 ? -4.305 -8.153 -2.882 1.00 76.50 197 GLY A CA 1
ATOM 1451 C C . GLY A 1 197 ? -3.078 -7.253 -3.058 1.00 76.50 197 GLY A C 1
ATOM 1452 O O . GLY A 1 197 ? -2.240 -7.154 -2.164 1.00 76.50 197 GLY A O 1
ATOM 1453 N N . ASP A 1 198 ? -3.017 -6.558 -4.196 1.00 71.12 198 ASP A N 1
ATOM 1454 C CA . ASP A 1 198 ? -1.984 -5.566 -4.542 1.00 71.12 198 ASP A CA 1
ATOM 1455 C C . ASP A 1 198 ? -2.185 -4.251 -3.771 1.00 71.12 198 ASP A C 1
ATOM 1457 O O . ASP A 1 198 ? -2.355 -3.173 -4.338 1.00 71.12 198 ASP A O 1
ATOM 1461 N N . VAL A 1 199 ? -2.261 -4.340 -2.442 1.00 77.75 199 VAL A N 1
ATOM 1462 C CA . VAL A 1 199 ? -2.377 -3.153 -1.597 1.00 77.75 199 VAL A CA 1
ATOM 1463 C C . VAL A 1 199 ? -1.002 -2.520 -1.465 1.00 77.75 199 VAL A C 1
ATOM 1465 O O . VAL A 1 199 ? -0.087 -3.130 -0.909 1.00 77.75 199 VAL A O 1
ATOM 1468 N N . ALA A 1 200 ? -0.892 -1.285 -1.950 1.00 78.88 200 ALA A N 1
ATOM 1469 C CA . ALA A 1 200 ? 0.309 -0.480 -1.829 1.00 78.88 200 ALA A CA 1
ATOM 1470 C C . ALA A 1 200 ? 0.620 -0.200 -0.351 1.00 78.88 200 ALA A C 1
ATOM 1472 O O . ALA A 1 200 ? -0.215 0.311 0.404 1.00 78.88 200 ALA A O 1
ATOM 1473 N N . LEU A 1 201 ? 1.834 -0.561 0.052 1.00 89.12 201 LEU A N 1
ATOM 1474 C CA . LEU A 1 201 ? 2.446 -0.070 1.274 1.00 89.12 201 LEU A CA 1
ATOM 1475 C C . LEU A 1 201 ? 3.042 1.304 0.993 1.00 89.12 201 LEU A C 1
ATOM 1477 O O . LEU A 1 201 ? 3.748 1.482 0.002 1.00 89.12 201 LEU A O 1
ATOM 1481 N N . VAL A 1 202 ? 2.793 2.258 1.883 1.00 90.44 202 VAL A N 1
ATOM 1482 C CA . VAL A 1 202 ? 3.371 3.598 1.777 1.00 90.44 202 VAL A CA 1
ATOM 1483 C C . VAL A 1 202 ? 4.463 3.767 2.815 1.00 90.44 202 VAL A C 1
ATOM 1485 O O . VAL A 1 202 ? 4.310 3.334 3.957 1.00 90.44 202 VAL A O 1
ATOM 1488 N N . LYS A 1 203 ? 5.567 4.401 2.419 1.00 91.81 203 LYS A N 1
ATOM 1489 C CA . LYS A 1 203 ? 6.672 4.724 3.322 1.00 91.81 203 LYS A CA 1
ATOM 1490 C C . LYS A 1 203 ? 6.202 5.678 4.418 1.00 91.81 203 LYS A C 1
ATOM 1492 O O . LYS A 1 203 ? 5.522 6.667 4.144 1.00 91.81 203 LYS A O 1
ATOM 1497 N N . GLY A 1 204 ? 6.602 5.400 5.654 1.00 88.69 204 GLY A N 1
ATOM 1498 C CA . GLY A 1 204 ? 6.275 6.224 6.815 1.00 88.69 204 GLY A CA 1
ATOM 1499 C C . GLY A 1 204 ? 6.756 7.666 6.654 1.00 88.69 204 GLY A C 1
ATOM 1500 O O . GLY A 1 204 ? 6.000 8.591 6.941 1.00 88.69 204 GLY A O 1
ATOM 1501 N N . ASP A 1 205 ? 7.944 7.860 6.075 1.00 88.81 205 ASP A N 1
ATOM 1502 C CA . ASP A 1 205 ? 8.497 9.186 5.772 1.00 88.81 205 ASP A CA 1
ATOM 1503 C C . ASP A 1 205 ? 7.593 10.024 4.864 1.00 88.81 205 ASP A C 1
ATOM 1505 O O . ASP A 1 205 ? 7.479 11.236 5.046 1.00 88.81 205 ASP A O 1
ATOM 1509 N N . ASP A 1 206 ? 6.945 9.400 3.878 1.00 88.56 206 ASP A N 1
ATOM 1510 C CA . ASP A 1 206 ? 6.066 10.111 2.949 1.00 88.56 206 ASP A CA 1
ATOM 1511 C C . ASP A 1 206 ? 4.769 10.535 3.651 1.00 88.56 206 ASP A C 1
ATOM 1513 O O . ASP A 1 206 ? 4.307 11.662 3.460 1.00 88.56 206 ASP A O 1
ATOM 1517 N N . ILE A 1 207 ? 4.247 9.689 4.548 1.00 88.31 207 ILE A N 1
ATOM 1518 C CA . ILE A 1 207 ? 3.094 10.009 5.405 1.00 88.31 207 ILE A CA 1
ATOM 1519 C C . ILE A 1 207 ? 3.432 11.179 6.338 1.00 88.31 207 ILE A C 1
ATOM 1521 O O . ILE A 1 207 ? 2.668 12.142 6.425 1.00 88.31 207 ILE A O 1
ATOM 1525 N N . LEU A 1 208 ? 4.594 11.135 6.998 1.00 88.12 208 LEU A N 1
ATOM 1526 C CA . LEU A 1 208 ? 5.052 12.196 7.898 1.00 88.12 208 LEU A CA 1
ATOM 1527 C C . LEU A 1 208 ? 5.291 13.518 7.157 1.00 88.12 208 LEU A C 1
ATOM 1529 O O . LEU A 1 208 ? 4.872 14.572 7.640 1.00 88.12 208 LEU A O 1
ATOM 1533 N N . LYS A 1 209 ? 5.916 13.484 5.972 1.00 88.06 209 LYS A N 1
ATOM 1534 C CA . LYS A 1 209 ? 6.120 14.680 5.134 1.00 88.06 209 LYS A CA 1
ATOM 1535 C C . LYS A 1 209 ? 4.797 15.313 4.736 1.00 88.06 209 LYS A C 1
ATOM 1537 O O . LYS A 1 209 ? 4.656 16.530 4.837 1.00 88.06 209 LYS A O 1
ATOM 1542 N N . GLN A 1 210 ? 3.836 14.508 4.295 1.00 84.50 210 GLN A N 1
ATOM 1543 C CA . GLN A 1 210 ? 2.548 15.024 3.857 1.00 84.50 210 GLN A CA 1
ATOM 1544 C C . GLN A 1 210 ? 1.757 15.596 5.037 1.00 84.50 210 GLN A C 1
ATOM 1546 O O . GLN A 1 210 ? 1.264 16.715 4.941 1.00 84.50 210 GLN A O 1
ATOM 1551 N N . PHE A 1 211 ? 1.735 14.911 6.184 1.00 83.38 211 PHE A N 1
ATOM 1552 C CA . PHE A 1 211 ? 1.106 15.424 7.406 1.00 83.38 211 PHE A CA 1
ATOM 1553 C C . PHE A 1 211 ? 1.773 16.713 7.920 1.00 83.38 211 PHE A C 1
ATOM 1555 O O . PHE A 1 211 ? 1.095 17.640 8.365 1.00 83.38 211 PHE A O 1
ATOM 1562 N N . GLY A 1 212 ? 3.102 16.810 7.815 1.00 79.38 212 GLY A N 1
ATOM 1563 C CA . GLY A 1 212 ? 3.861 18.012 8.161 1.00 79.38 212 GLY A CA 1
ATOM 1564 C C . GLY A 1 212 ? 3.556 19.214 7.263 1.00 79.38 212 GLY A C 1
ATOM 1565 O O . GLY A 1 212 ? 3.578 20.344 7.748 1.00 79.38 212 GLY A O 1
ATOM 1566 N N . MET A 1 213 ? 3.220 18.995 5.984 1.00 67.31 213 MET A N 1
ATOM 1567 C CA . MET A 1 213 ? 2.783 20.074 5.085 1.00 67.31 213 MET A CA 1
ATOM 1568 C C . MET A 1 213 ? 1.423 20.662 5.475 1.00 67.31 213 MET A C 1
ATOM 1570 O O . MET A 1 213 ? 1.192 21.835 5.211 1.00 67.31 213 MET A O 1
ATOM 1574 N N . PHE A 1 214 ? 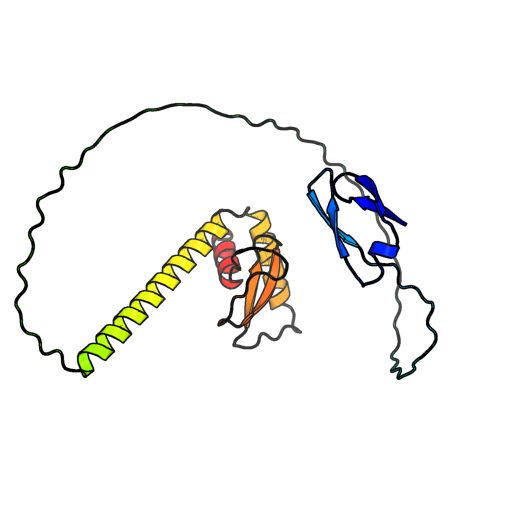0.543 19.884 6.110 1.00 56.19 214 PHE A N 1
ATOM 1575 C CA . PHE A 1 214 ? -0.778 20.360 6.536 1.00 56.19 214 PHE A CA 1
ATOM 1576 C C . PHE A 1 214 ? -0.780 21.079 7.894 1.00 56.19 214 PHE A C 1
ATOM 1578 O O . PHE A 1 214 ? -1.752 21.757 8.212 1.00 56.19 214 PHE A O 1
ATOM 1585 N N . ASN A 1 215 ? 0.285 20.946 8.692 1.00 56.22 215 ASN A N 1
ATOM 1586 C CA . ASN A 1 215 ? 0.414 21.583 10.012 1.00 56.22 215 ASN A CA 1
ATOM 1587 C C . ASN A 1 215 ? 1.283 22.859 10.013 1.00 56.22 215 ASN A C 1
ATOM 1589 O O . ASN A 1 215 ? 1.658 23.339 11.085 1.00 56.22 215 ASN A O 1
ATOM 1593 N N . ARG A 1 216 ? 1.631 23.395 8.838 1.00 51.69 216 ARG A N 1
ATOM 1594 C CA . ARG A 1 216 ? 2.271 24.711 8.677 1.00 51.69 216 ARG A CA 1
ATOM 1595 C C . ARG A 1 216 ? 1.267 25.738 8.185 1.00 51.69 216 ARG A C 1
ATOM 1597 O O . ARG A 1 216 ? 1.375 26.888 8.660 1.00 51.69 216 ARG A O 1
#